Protein AF-A0A3C0T122-F1 (afdb_monomer_lite)

Sequence (376 aa):
MTSGESAPPMMHDFFLASLLPAVFHSQNPEIIGRIFSKIDEYDLPHDSIRFSLSESHDGKSVRGSLDLLTFEERMVLTEAVTANRGWVKYKSIPVRECPKAEFIRFCVENGIDTETAAGLLFKPAENERLVLLDEIKTIDDILSTSADNNLITGEVAEFFFRRIIEGRDPYELCISTRDSLPSLSDDDLELERFLAFETLAFAIMGRNVKTIYFNDLLALPNDHRRVAATGELRNIKRTKVNLDELQPKLEYKNSFESRVVKGINNLIALVDSDPALHFRGEEAKLLSMEKPKPAALIYNSCNDEKSLCAVNLSGETITLAVNAVDAGFAGASSLVDNFSGRTLSIIDGKIDLMLEAYGRIWLSLKAVDIPQELLV

Foldseek 3Di:
DDDDDDQAAEAEAQLLLLQLQLCLLVLFQCLLVLSVVVVVVDPDPLRHFYDYDNDDLFFRQPPHSVVSDALVSNLSLQVLLVVLVADFDKDFAAAQKDAQVNQVSNQVVVVADSVVLLVQFFDDDPPRMTGGDPQPQAPVSSCVSCVVVVRADDDSSNSVVVCRNVRIDGRGIQWAPLSSHDDDPDLVLSLLLLLLSLLVQLLQSQLHNRDDDPLSLQSDGFDVVQCVVPVDSSCRHVDDDDCVVCVVQLVPCPHSRVSSNQSVLLSVLQSVQQPLSHNSWDRKDWQDDPDDDSKTWIWGGDDLWIKIKIWHSFQAKDKDKDQCVSRVNPPQQWWAFQVVRDIFGQDPRITIDIAHNRRMTMITSDHRDGDPVSHD

Secondary structure (DSSP, 8-state):
--TTPPPPPEEEE-THHHHHHHHHHHT-THHHHHHHHHHHTS---TT-EEEE-S--SS-BTGGGGGGGS-HHHHHHHHHHHHHTT-EEEEEE--TTEEEHHHHHHHHHHTT--HHHHHHHHEEEETTTEEEE-TT--SHHHHHHHHGGGT-S-SHHHHHHHHHHHHTEEEEEEE--HHHHSPP-S-HHHHHHHHHHHHHHHHHHHTTSB----TTGGGT----HHHHHHH--GGGGG-PPPPHHHHHHHHHSTTSHHHHHHHHHHHHHHHHHH-GGG-TTSPPPEEPP-SS--SEEEEEEEETTEEEEEEEE-SSS-EEEEEETTTTT-TT-SEEEETTT-PEEEEETTEEEEEE-TT-EEEEESS-----GGG--

Structure (mmCIF, N/CA/C/O backbone):
data_AF-A0A3C0T122-F1
#
_entry.id   AF-A0A3C0T122-F1
#
loop_
_atom_site.group_PDB
_atom_site.id
_atom_site.type_symbol
_atom_site.label_atom_id
_atom_site.label_alt_id
_atom_site.label_comp_id
_atom_site.label_asym_id
_atom_site.label_entity_id
_atom_site.label_seq_id
_atom_site.pdbx_PDB_ins_code
_atom_site.Cartn_x
_atom_site.Cartn_y
_atom_site.Cartn_z
_atom_site.occupancy
_atom_site.B_iso_or_equiv
_atom_site.auth_seq_id
_atom_site.auth_comp_id
_atom_site.auth_asym_id
_atom_site.auth_atom_id
_atom_site.pdbx_PDB_model_num
ATOM 1 N N . MET A 1 1 ? -29.879 13.718 9.486 1.00 43.03 1 MET A N 1
ATOM 2 C CA . MET A 1 1 ? -30.143 14.127 8.089 1.00 43.03 1 MET A CA 1
ATOM 3 C C . MET A 1 1 ? -31.102 15.308 8.088 1.00 43.03 1 MET A C 1
ATOM 5 O O . MET A 1 1 ? -32.252 15.142 8.472 1.00 43.03 1 MET A O 1
ATOM 9 N N . THR A 1 2 ? -30.630 16.491 7.705 1.00 35.44 2 THR A N 1
ATOM 10 C CA . THR A 1 2 ? -31.477 17.626 7.310 1.00 35.44 2 THR A CA 1
ATOM 11 C C . THR A 1 2 ? -31.514 17.684 5.787 1.00 35.44 2 THR A C 1
ATOM 13 O O . THR A 1 2 ? -30.498 17.521 5.120 1.00 35.44 2 THR A O 1
ATOM 16 N N . SER A 1 3 ? -32.719 17.843 5.258 1.00 44.16 3 SER A N 1
ATOM 17 C CA . SER A 1 3 ? -33.088 17.837 3.846 1.00 44.16 3 SER A CA 1
ATOM 18 C C . SER A 1 3 ? -32.430 18.964 3.040 1.00 44.16 3 SER A C 1
ATOM 20 O O . SER A 1 3 ? -32.638 20.128 3.378 1.00 44.16 3 SER A O 1
ATOM 22 N N . GLY A 1 4 ? -31.752 18.636 1.933 1.00 42.19 4 GLY A N 1
ATOM 23 C CA . GLY A 1 4 ? -31.571 19.577 0.817 1.00 42.19 4 GLY A CA 1
ATOM 24 C C . GLY A 1 4 ? -30.197 19.645 0.147 1.00 42.19 4 GLY A C 1
ATOM 25 O O . GLY A 1 4 ? -30.116 20.206 -0.939 1.00 42.19 4 GLY A O 1
ATOM 26 N N . GLU A 1 5 ? -29.134 19.086 0.726 1.00 52.72 5 GLU A N 1
ATOM 27 C CA . GLU A 1 5 ? -27.805 19.131 0.095 1.00 52.72 5 GLU A CA 1
ATOM 28 C C . GLU A 1 5 ? -27.623 17.947 -0.865 1.00 52.72 5 GLU A C 1
ATOM 30 O O . GLU A 1 5 ? -27.764 16.785 -0.477 1.00 52.72 5 GLU A O 1
ATOM 35 N N . SER A 1 6 ? -27.352 18.241 -2.140 1.00 53.12 6 SER A N 1
ATOM 36 C CA . SER A 1 6 ? -26.937 17.240 -3.124 1.00 53.12 6 SER A CA 1
ATOM 37 C C . SER A 1 6 ? -25.633 16.580 -2.684 1.00 53.12 6 SER A C 1
ATOM 39 O O . SER A 1 6 ? -24.773 17.243 -2.106 1.00 53.12 6 SER A O 1
ATOM 41 N N . ALA A 1 7 ? -25.474 15.287 -2.977 1.00 52.38 7 ALA A N 1
ATOM 42 C CA . ALA A 1 7 ? -24.228 14.588 -2.693 1.00 52.38 7 ALA A CA 1
ATOM 43 C C . ALA A 1 7 ? -23.037 15.291 -3.382 1.00 52.38 7 ALA A C 1
ATOM 45 O O . ALA A 1 7 ? -23.193 15.775 -4.509 1.00 52.38 7 ALA A O 1
ATOM 46 N N . PRO A 1 8 ? -21.871 15.339 -2.719 1.00 61.34 8 PRO A N 1
ATOM 47 C CA . PRO A 1 8 ? -20.676 15.978 -3.253 1.00 61.34 8 PRO A CA 1
ATOM 48 C C . PRO A 1 8 ? -20.238 15.374 -4.609 1.00 61.34 8 PRO A C 1
ATOM 50 O O . PRO A 1 8 ? -20.324 14.149 -4.761 1.00 61.34 8 PRO A O 1
ATOM 53 N N . PRO A 1 9 ? -19.751 16.152 -5.606 1.00 70.75 9 PRO A N 1
ATOM 54 C CA . PRO A 1 9 ? -19.050 15.620 -6.778 1.00 70.75 9 PRO A CA 1
ATOM 55 C C . PRO A 1 9 ? -17.956 14.607 -6.413 1.00 70.75 9 PRO A C 1
ATOM 57 O O . PRO A 1 9 ? -17.201 14.796 -5.459 1.00 70.75 9 PRO A O 1
ATOM 60 N N . MET A 1 10 ? -17.871 13.532 -7.205 1.00 76.44 10 MET A N 1
ATOM 61 C CA . MET A 1 10 ? -17.023 12.370 -6.929 1.00 76.44 10 MET A CA 1
ATOM 62 C C . MET A 1 10 ? -15.792 12.315 -7.843 1.00 76.44 10 MET A C 1
ATOM 64 O O . MET A 1 10 ? -15.921 12.402 -9.065 1.00 76.44 10 MET A O 1
ATOM 68 N N . MET A 1 11 ? -14.607 12.101 -7.263 1.00 76.19 11 MET A N 1
ATOM 69 C CA . MET A 1 11 ? -13.343 11.923 -7.995 1.00 76.19 11 MET A CA 1
ATOM 70 C C . MET A 1 11 ? -12.719 10.558 -7.694 1.00 76.19 11 MET A C 1
ATOM 72 O O . MET A 1 11 ? -12.576 10.192 -6.535 1.00 76.19 11 MET A O 1
ATOM 76 N N . HIS A 1 12 ? -12.313 9.804 -8.717 1.00 74.81 12 HIS A N 1
ATOM 77 C CA . HIS A 1 12 ? -11.657 8.511 -8.505 1.00 74.81 12 HIS A CA 1
ATOM 78 C C . HIS A 1 12 ? -10.177 8.652 -8.123 1.00 74.81 12 HIS A C 1
ATOM 80 O O . HIS A 1 12 ? -9.418 9.282 -8.863 1.00 74.81 12 HIS A O 1
ATOM 86 N N . ASP A 1 13 ? -9.774 7.968 -7.053 1.00 79.31 13 ASP A N 1
ATOM 87 C CA . ASP A 1 13 ? -8.392 7.806 -6.596 1.00 79.31 13 ASP A CA 1
ATOM 88 C C . ASP A 1 13 ? -7.971 6.326 -6.714 1.00 79.31 13 ASP A C 1
ATOM 90 O O . ASP A 1 13 ? -8.568 5.437 -6.104 1.00 79.31 13 ASP A O 1
ATOM 94 N N . PHE A 1 14 ? -6.941 6.069 -7.526 1.00 80.88 14 PHE A N 1
ATOM 95 C CA . PHE A 1 14 ? -6.407 4.730 -7.811 1.00 80.88 14 PHE A CA 1
ATOM 96 C C . PHE A 1 14 ? -4.994 4.507 -7.248 1.00 80.88 14 PHE A C 1
ATOM 98 O O . PHE A 1 14 ? -4.341 3.518 -7.597 1.00 80.88 14 PHE A O 1
ATOM 105 N N . PHE A 1 15 ? -4.478 5.421 -6.420 1.00 85.00 15 PHE A N 1
ATOM 106 C CA . PHE A 1 15 ? -3.084 5.375 -5.978 1.00 85.00 15 PHE A CA 1
ATOM 107 C C . PHE A 1 15 ? -2.796 4.155 -5.091 1.00 85.00 15 PHE A C 1
A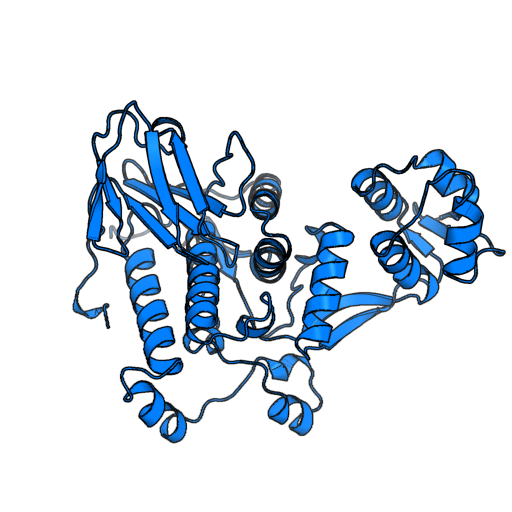TOM 109 O O . PHE A 1 15 ? -1.756 3.509 -5.245 1.00 85.00 15 PHE A O 1
ATOM 116 N N . LEU A 1 16 ? -3.752 3.768 -4.239 1.00 90.31 16 LEU A N 1
ATOM 117 C CA . LEU A 1 16 ? -3.589 2.676 -3.272 1.00 90.31 16 LEU A CA 1
ATOM 118 C C . LEU A 1 16 ? -3.273 1.323 -3.924 1.00 90.31 16 LEU A C 1
ATOM 120 O O . LEU A 1 16 ? -2.503 0.551 -3.358 1.00 90.31 16 LEU A O 1
ATOM 124 N N . ALA A 1 17 ? -3.795 1.053 -5.125 1.00 90.12 17 ALA A N 1
ATOM 125 C CA . ALA A 1 17 ? -3.669 -0.254 -5.774 1.00 90.12 17 ALA A CA 1
ATOM 126 C C . ALA A 1 17 ? -2.224 -0.690 -6.066 1.00 90.12 17 ALA A C 1
ATOM 128 O O . ALA A 1 17 ? -1.946 -1.889 -6.102 1.00 90.12 17 ALA A O 1
ATOM 129 N N . SER A 1 18 ? -1.312 0.267 -6.266 1.00 90.75 18 SER A N 1
ATOM 130 C CA . SER A 1 18 ? 0.123 -0.015 -6.427 1.00 90.75 18 SER A CA 1
ATOM 131 C C . SER A 1 18 ? 0.922 0.348 -5.177 1.00 90.75 18 SER A C 1
ATOM 133 O O . SER A 1 18 ? 1.884 -0.342 -4.850 1.00 90.75 18 SER A O 1
ATOM 135 N N . LEU A 1 19 ? 0.525 1.402 -4.456 1.00 93.88 19 LEU A N 1
ATOM 136 C CA . LEU A 1 19 ? 1.302 1.894 -3.319 1.00 93.88 19 LEU A CA 1
ATOM 137 C C . LEU A 1 19 ? 1.192 0.986 -2.102 1.00 93.88 19 LEU A C 1
ATOM 139 O O . LEU A 1 19 ? 2.203 0.749 -1.454 1.00 93.88 19 LEU A O 1
ATOM 143 N N . LEU A 1 20 ? 0.015 0.430 -1.810 1.00 95.38 20 LEU A N 1
ATOM 144 C CA . LEU A 1 20 ? -0.125 -0.458 -0.659 1.00 95.38 20 LEU A CA 1
ATOM 145 C C . LEU A 1 20 ? 0.728 -1.725 -0.807 1.00 95.38 20 LEU A C 1
ATOM 147 O O . LEU A 1 20 ? 1.501 -1.996 0.107 1.00 95.38 20 LEU A O 1
ATOM 151 N N . PRO A 1 21 ? 0.715 -2.465 -1.935 1.00 96.56 21 PRO A N 1
ATOM 152 C CA . PRO A 1 21 ? 1.664 -3.561 -2.108 1.00 96.56 21 PRO A CA 1
ATOM 153 C C . PRO A 1 21 ? 3.125 -3.117 -1.939 1.00 96.56 21 PRO A C 1
ATOM 155 O O . PRO A 1 21 ? 3.889 -3.814 -1.274 1.00 96.56 21 PRO A O 1
ATOM 158 N N . ALA A 1 22 ? 3.510 -1.943 -2.462 1.00 96.25 22 ALA A N 1
ATOM 159 C CA . ALA A 1 22 ? 4.873 -1.425 -2.304 1.00 96.25 22 ALA A CA 1
ATOM 160 C C . ALA A 1 22 ? 5.230 -1.171 -0.831 1.00 96.25 22 ALA A C 1
ATOM 162 O O . ALA A 1 22 ? 6.329 -1.522 -0.404 1.00 96.25 22 ALA A O 1
ATOM 163 N N . VAL A 1 23 ? 4.300 -0.620 -0.044 1.00 97.31 23 VAL A N 1
ATOM 164 C CA . VAL A 1 23 ? 4.455 -0.403 1.405 1.00 97.31 23 VAL A CA 1
ATOM 165 C C . VAL A 1 23 ? 4.730 -1.721 2.126 1.00 97.31 23 VAL A C 1
ATOM 167 O O . VAL A 1 23 ? 5.619 -1.769 2.967 1.00 97.31 23 VAL A O 1
ATOM 170 N N . PHE A 1 24 ? 4.025 -2.804 1.785 1.00 98.06 24 PHE A N 1
ATOM 171 C CA . PHE A 1 24 ? 4.244 -4.111 2.418 1.00 98.06 24 PHE A CA 1
ATOM 172 C C . PHE A 1 24 ? 5.553 -4.781 1.980 1.00 98.06 24 PHE A C 1
ATOM 174 O O . PHE A 1 24 ? 6.221 -5.392 2.808 1.00 98.06 24 PHE A O 1
ATOM 181 N N . HIS A 1 25 ? 5.948 -4.667 0.707 1.00 97.38 25 HIS A N 1
ATOM 182 C CA . HIS A 1 25 ? 7.220 -5.237 0.228 1.00 97.38 25 HIS A CA 1
ATOM 183 C C . HIS A 1 25 ? 8.442 -4.504 0.776 1.00 97.38 25 HIS A C 1
ATOM 185 O O . HIS A 1 25 ? 9.394 -5.142 1.212 1.00 97.38 25 HIS A O 1
ATOM 191 N N . SER A 1 26 ? 8.403 -3.173 0.795 1.00 95.62 26 SER A N 1
ATOM 192 C CA . SER A 1 26 ? 9.487 -2.342 1.340 1.00 95.62 26 SER A CA 1
ATOM 193 C C . SER A 1 26 ? 9.452 -2.221 2.865 1.00 95.62 26 SER A C 1
ATOM 195 O O . SER A 1 26 ? 10.424 -1.775 3.470 1.00 95.62 26 SER A O 1
ATOM 197 N N . GLN A 1 27 ? 8.315 -2.564 3.480 1.00 97.12 27 GLN A N 1
ATOM 198 C CA . GLN A 1 27 ? 7.994 -2.284 4.880 1.00 97.12 27 GLN A CA 1
ATOM 199 C C . GLN A 1 27 ? 8.176 -0.796 5.245 1.00 97.12 27 GLN A C 1
ATOM 201 O O . GLN A 1 27 ? 8.484 -0.457 6.388 1.00 97.12 27 GLN A O 1
ATOM 206 N N . ASN A 1 28 ? 7.996 0.099 4.266 1.00 96.12 28 ASN A N 1
ATOM 207 C CA . ASN A 1 28 ? 8.220 1.532 4.407 1.00 96.12 28 ASN A CA 1
ATOM 208 C C . ASN A 1 28 ? 6.887 2.306 4.366 1.00 96.12 28 ASN A C 1
ATOM 210 O O . ASN A 1 28 ? 6.300 2.463 3.289 1.00 96.12 28 ASN A O 1
ATOM 214 N N . PRO A 1 29 ? 6.406 2.838 5.506 1.00 95.50 29 PRO A N 1
ATOM 215 C CA . PRO A 1 29 ? 5.152 3.586 5.547 1.00 95.50 29 PRO A CA 1
ATOM 216 C C . PRO A 1 29 ? 5.230 4.941 4.826 1.00 95.50 29 PRO A C 1
ATOM 218 O O . PRO A 1 29 ? 4.197 5.454 4.402 1.00 95.50 29 PRO A O 1
ATOM 221 N N . GLU A 1 30 ? 6.423 5.511 4.618 1.00 94.31 30 GLU A N 1
ATOM 222 C CA . GLU A 1 30 ? 6.594 6.839 4.002 1.00 94.31 30 GLU A CA 1
ATOM 223 C C . GLU A 1 30 ? 6.115 6.891 2.542 1.00 94.31 30 GLU A C 1
ATOM 225 O O . GLU A 1 30 ? 5.774 7.957 2.028 1.00 94.31 30 GLU A O 1
ATOM 230 N N . ILE A 1 31 ? 6.004 5.737 1.871 1.00 94.31 31 ILE A N 1
ATOM 231 C CA . ILE A 1 31 ? 5.404 5.636 0.530 1.00 94.31 31 ILE A CA 1
ATOM 232 C C . ILE A 1 31 ? 3.958 6.162 0.540 1.00 94.31 31 ILE A C 1
ATOM 234 O O . ILE A 1 31 ? 3.528 6.795 -0.425 1.00 94.31 31 ILE A O 1
ATOM 238 N N . ILE A 1 32 ? 3.222 5.970 1.642 1.00 93.06 32 ILE A N 1
ATOM 239 C CA . ILE A 1 32 ? 1.844 6.458 1.810 1.00 93.06 32 ILE A CA 1
ATOM 240 C C . ILE A 1 32 ? 1.805 7.988 1.756 1.00 93.06 32 ILE A C 1
ATOM 242 O O . ILE A 1 32 ? 0.886 8.555 1.167 1.00 93.06 32 ILE A O 1
ATOM 246 N N . GLY A 1 33 ? 2.822 8.662 2.307 1.00 91.38 33 GLY A N 1
ATOM 247 C CA . GLY A 1 33 ? 2.919 10.124 2.324 1.00 91.38 33 GLY A CA 1
ATOM 248 C C . GLY A 1 33 ? 2.812 10.748 0.932 1.00 91.38 33 GLY A C 1
ATOM 249 O O . GLY A 1 33 ? 2.224 11.815 0.776 1.00 91.38 33 GLY A O 1
ATOM 250 N N . ARG A 1 34 ? 3.270 10.036 -0.106 1.00 90.38 34 ARG A N 1
ATOM 251 C CA . ARG A 1 34 ? 3.200 10.488 -1.504 1.00 90.38 34 ARG A CA 1
ATO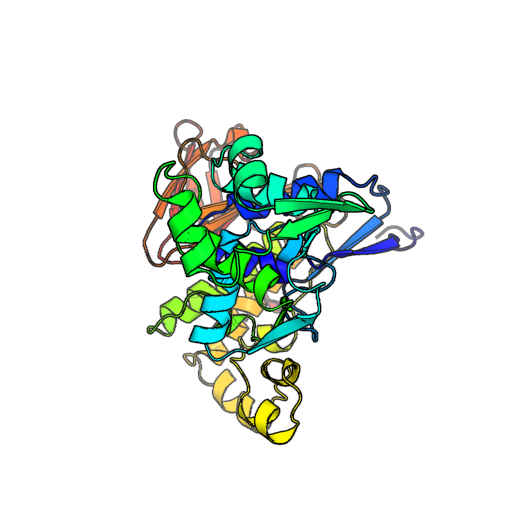M 252 C C . ARG A 1 34 ? 1.772 10.598 -2.027 1.00 90.38 34 ARG A C 1
ATOM 254 O O . ARG A 1 34 ? 1.525 11.414 -2.907 1.00 90.38 34 ARG A O 1
ATOM 261 N N . ILE A 1 35 ? 0.834 9.814 -1.489 1.00 86.56 35 ILE A N 1
ATOM 262 C CA . ILE A 1 35 ? -0.597 9.935 -1.809 1.00 86.56 35 ILE A CA 1
ATOM 263 C C . ILE A 1 35 ? -1.101 11.286 -1.319 1.00 86.56 35 ILE A C 1
ATOM 265 O O . ILE A 1 35 ? -1.685 12.035 -2.095 1.00 86.56 35 ILE A O 1
ATOM 269 N N . PHE A 1 36 ? -0.823 11.616 -0.057 1.00 86.56 36 PHE A N 1
ATOM 270 C CA . PHE A 1 36 ? -1.250 12.872 0.555 1.00 86.56 36 PHE A CA 1
ATOM 271 C C . PHE A 1 36 ? -0.597 14.077 -0.122 1.00 86.56 36 PHE A C 1
ATOM 273 O O . PHE A 1 36 ? -1.309 14.975 -0.554 1.00 86.56 36 PHE A O 1
ATOM 280 N N . SER A 1 37 ? 0.716 14.035 -0.372 1.00 87.19 37 SER A N 1
ATOM 281 C CA . SER A 1 37 ? 1.390 15.090 -1.138 1.00 87.19 37 SER A CA 1
ATOM 282 C C . SER A 1 37 ? 0.802 15.260 -2.538 1.00 87.19 37 SER A C 1
ATOM 284 O O . SER A 1 37 ? 0.666 16.384 -3.007 1.00 87.19 37 SER A O 1
ATOM 286 N N . LYS A 1 38 ? 0.421 14.159 -3.205 1.00 84.00 38 LYS A N 1
ATOM 287 C CA . LYS A 1 38 ? -0.206 14.233 -4.526 1.00 84.00 38 LYS A CA 1
ATOM 288 C C . LYS A 1 38 ? -1.600 14.848 -4.466 1.00 84.00 38 LYS A C 1
ATOM 290 O O . LYS A 1 38 ? -1.977 15.569 -5.381 1.00 84.00 38 LYS A O 1
ATOM 295 N N . ILE A 1 39 ? -2.366 14.550 -3.421 1.00 81.00 39 ILE A N 1
ATOM 296 C CA . ILE A 1 39 ? -3.688 15.136 -3.191 1.00 81.00 39 ILE A CA 1
ATOM 297 C C . ILE A 1 39 ? -3.572 16.643 -2.948 1.00 81.00 39 ILE A C 1
ATOM 299 O O . ILE A 1 39 ? -4.341 17.395 -3.541 1.00 81.00 39 ILE A O 1
ATOM 303 N N . ASP A 1 40 ? -2.579 17.074 -2.168 1.00 83.06 40 ASP A N 1
ATOM 304 C CA . ASP A 1 40 ? -2.331 18.485 -1.842 1.00 83.06 40 ASP A CA 1
ATOM 305 C C . ASP A 1 40 ? -1.971 19.344 -3.073 1.00 83.06 40 ASP A C 1
ATOM 307 O O . ASP A 1 40 ? -2.074 20.570 -3.030 1.00 83.06 40 ASP A O 1
ATOM 311 N N . GLU A 1 41 ? -1.577 18.729 -4.197 1.00 83.88 41 GLU A N 1
ATOM 312 C CA . GLU A 1 41 ? -1.377 19.433 -5.474 1.00 83.88 41 GLU A CA 1
ATOM 313 C C . GLU A 1 41 ? -2.696 19.903 -6.120 1.00 83.88 41 GLU A C 1
ATOM 315 O O . GLU A 1 41 ? -2.669 20.728 -7.038 1.00 83.88 41 GLU A O 1
ATOM 320 N N . TYR A 1 42 ? -3.846 19.378 -5.683 1.00 79.62 42 TYR A N 1
ATOM 321 C CA . TYR A 1 42 ? -5.159 19.696 -6.240 1.00 79.62 42 TYR A CA 1
ATOM 322 C C . TYR A 1 42 ? -5.962 20.605 -5.304 1.00 79.62 42 TYR A C 1
ATOM 324 O O . TYR A 1 42 ? -6.085 20.346 -4.110 1.00 79.62 42 TYR A O 1
ATOM 332 N N . ASP A 1 43 ? -6.604 21.628 -5.872 1.00 77.88 43 ASP A N 1
ATOM 333 C CA . ASP A 1 43 ? -7.623 22.413 -5.169 1.00 77.88 43 ASP A CA 1
ATOM 334 C C . ASP A 1 43 ? -8.937 21.616 -5.138 1.00 77.88 43 ASP A C 1
ATOM 336 O O . ASP A 1 43 ? -9.736 21.651 -6.080 1.00 77.88 43 ASP A O 1
ATOM 340 N N . LEU A 1 44 ? -9.105 20.793 -4.101 1.00 77.25 44 LEU A N 1
ATOM 341 C CA . LEU A 1 44 ? -10.291 19.961 -3.925 1.00 77.25 44 LEU A CA 1
ATOM 342 C C . LEU A 1 44 ? -11.454 20.804 -3.384 1.00 77.25 44 LEU A C 1
ATOM 344 O O . LEU A 1 44 ? -11.350 21.345 -2.280 1.00 77.25 44 LEU A O 1
ATOM 348 N N . PRO A 1 45 ? -12.599 20.871 -4.091 1.00 79.56 45 PRO A N 1
ATOM 349 C CA . PRO A 1 45 ? -13.774 21.549 -3.568 1.00 79.56 45 PRO A CA 1
ATOM 350 C C . PRO A 1 45 ? -14.191 20.955 -2.220 1.00 79.56 45 PRO A C 1
ATOM 352 O O . PRO A 1 45 ? -14.242 19.733 -2.055 1.00 79.56 45 PRO A O 1
ATOM 355 N N . HIS A 1 46 ? -14.534 21.815 -1.261 1.00 73.81 46 HIS A N 1
ATOM 356 C CA . HIS A 1 46 ? -14.982 21.393 0.072 1.00 73.81 46 HIS A CA 1
ATOM 357 C C . HIS A 1 46 ? -16.268 20.544 0.010 1.00 73.81 46 HIS A C 1
ATOM 359 O O . HIS A 1 46 ? -16.550 19.734 0.893 1.00 73.81 46 HIS A O 1
ATOM 365 N N . ASP A 1 47 ? -17.065 20.718 -1.040 1.00 78.75 47 ASP A N 1
ATOM 366 C CA . ASP A 1 47 ? -18.242 19.920 -1.342 1.00 78.75 47 ASP A CA 1
ATOM 367 C C . ASP A 1 47 ? -17.922 18.739 -2.264 1.00 78.75 47 ASP A C 1
ATOM 369 O O . ASP A 1 47 ? -18.819 18.269 -2.936 1.00 78.75 47 ASP A O 1
ATOM 373 N N . SER A 1 48 ? -16.685 18.240 -2.327 1.00 84.56 48 SER A N 1
ATOM 374 C CA . SER A 1 48 ? -16.332 17.030 -3.082 1.00 84.56 48 SER A CA 1
ATOM 375 C C . SER A 1 48 ? -15.963 15.860 -2.164 1.00 84.56 48 SER A C 1
ATOM 377 O O . SER A 1 48 ? -15.604 16.038 -0.995 1.00 84.56 48 SER A O 1
ATOM 379 N N . ILE A 1 49 ? -16.074 14.641 -2.694 1.00 87.81 49 ILE A N 1
ATOM 380 C CA . ILE A 1 49 ? -15.628 13.416 -2.027 1.00 87.81 49 ILE A CA 1
ATOM 381 C C . ILE A 1 49 ? -14.847 12.552 -3.008 1.00 87.81 49 ILE A C 1
ATOM 383 O O . ILE A 1 49 ? -15.181 12.464 -4.193 1.00 87.81 49 ILE A O 1
ATOM 387 N N . ARG A 1 50 ? -13.802 11.880 -2.531 1.00 89.50 50 ARG A N 1
ATOM 388 C CA . ARG A 1 50 ? -13.045 10.956 -3.375 1.00 89.50 50 ARG A CA 1
ATOM 389 C C . ARG A 1 50 ? -13.616 9.550 -3.258 1.00 89.50 50 ARG A C 1
ATOM 391 O O . ARG A 1 50 ? -14.200 9.168 -2.246 1.00 89.50 50 ARG A O 1
ATOM 398 N N . PHE A 1 51 ? -13.477 8.798 -4.334 1.00 89.25 51 PHE A N 1
ATOM 399 C CA . PHE A 1 51 ? -13.801 7.387 -4.429 1.00 89.25 51 PHE A CA 1
ATOM 400 C C . PHE A 1 51 ? -12.486 6.637 -4.566 1.00 89.25 51 PHE A C 1
ATOM 402 O O . PHE A 1 51 ? -11.899 6.593 -5.651 1.00 89.25 51 PHE A O 1
ATOM 409 N N . SER A 1 52 ? -12.009 6.117 -3.442 1.00 88.94 52 SER A N 1
ATOM 410 C CA . SER A 1 52 ? -10.653 5.594 -3.304 1.00 88.94 52 SER A CA 1
ATOM 411 C C . SER A 1 52 ? -10.676 4.077 -3.370 1.00 88.94 52 SER A C 1
ATOM 413 O O . SER A 1 52 ? -11.479 3.448 -2.680 1.00 88.94 52 SER A O 1
ATOM 415 N N . LEU A 1 53 ? -9.812 3.483 -4.197 1.00 89.50 53 LEU A N 1
ATOM 416 C CA . LEU A 1 53 ? -9.767 2.035 -4.406 1.00 89.50 53 LEU A CA 1
ATOM 417 C C . LEU A 1 53 ? -8.397 1.433 -4.100 1.00 89.50 53 LEU A C 1
ATOM 419 O O . LEU A 1 53 ? -7.393 1.856 -4.672 1.00 89.50 53 LEU A O 1
ATOM 423 N N . SER A 1 54 ? -8.381 0.377 -3.285 1.00 90.50 54 SER A N 1
ATOM 424 C CA . SER A 1 54 ? -7.233 -0.526 -3.114 1.00 90.50 54 SER A CA 1
ATOM 425 C C . SER A 1 54 ? -7.110 -1.548 -4.251 1.00 90.50 54 SER A C 1
ATOM 427 O O . SER A 1 54 ? -6.021 -2.057 -4.499 1.00 90.50 54 SER A O 1
ATOM 429 N N . GLU A 1 55 ? -8.194 -1.821 -4.985 1.00 91.94 55 GLU A N 1
ATOM 430 C CA . GLU A 1 55 ? -8.196 -2.730 -6.133 1.00 91.94 55 GLU A CA 1
ATOM 431 C C . GLU A 1 55 ? -9.360 -2.442 -7.101 1.00 91.94 55 GLU A C 1
ATOM 433 O O . GLU A 1 55 ? -10.385 -1.860 -6.745 1.00 91.94 55 GLU A O 1
ATOM 438 N N . SER A 1 56 ? -9.206 -2.851 -8.361 1.00 90.44 56 SER A N 1
ATOM 439 C CA . SER A 1 56 ? -10.227 -2.779 -9.397 1.00 90.44 56 SER A CA 1
ATOM 440 C C . SER A 1 56 ? -10.204 -3.997 -10.332 1.00 90.44 56 SER A C 1
ATOM 442 O O . SER A 1 56 ? -9.371 -4.900 -10.251 1.00 90.44 56 SER A O 1
ATOM 444 N N . HIS A 1 57 ? -11.122 -3.993 -11.298 1.00 89.19 57 HIS A N 1
ATOM 445 C CA . HIS A 1 57 ? -11.142 -4.978 -12.373 1.00 89.19 57 HIS A CA 1
ATOM 446 C C . HIS A 1 57 ? -9.957 -4.839 -13.353 1.00 89.19 57 HIS A C 1
ATOM 448 O O . HIS A 1 57 ? -9.665 -5.801 -14.068 1.00 89.19 57 HIS A O 1
ATOM 454 N N . ASP A 1 58 ? -9.289 -3.687 -13.430 1.00 86.81 58 ASP A N 1
ATOM 455 C CA . ASP A 1 58 ? -8.073 -3.473 -14.230 1.00 86.81 58 ASP A CA 1
ATOM 456 C C . ASP A 1 58 ? -6.814 -3.860 -13.455 1.00 86.81 58 ASP A C 1
ATOM 458 O O . ASP A 1 58 ? -6.845 -3.907 -12.231 1.00 86.81 58 ASP A O 1
ATOM 462 N N . GLY A 1 59 ? -5.701 -4.176 -14.131 1.00 80.44 59 GLY A N 1
ATOM 463 C CA . GLY A 1 59 ? -4.444 -4.488 -13.443 1.00 80.44 59 GLY A CA 1
ATOM 464 C C . GLY A 1 59 ? -3.926 -3.324 -12.586 1.00 80.44 59 GLY A C 1
ATOM 465 O O . GLY A 1 59 ? -4.288 -2.167 -12.793 1.00 80.44 59 GLY A O 1
ATOM 466 N N . LYS A 1 60 ? -3.096 -3.638 -11.585 1.00 83.31 60 LYS A N 1
ATOM 467 C CA . LYS A 1 60 ? -2.530 -2.640 -10.670 1.00 83.31 60 LYS A CA 1
ATOM 468 C C . LYS A 1 60 ? -1.565 -1.752 -11.458 1.00 83.31 60 LYS A C 1
ATOM 470 O O . LYS A 1 60 ? -0.570 -2.246 -11.983 1.00 83.31 60 LYS A O 1
ATOM 475 N N . SER A 1 61 ? -1.955 -0.489 -11.609 1.00 67.88 61 SER A N 1
ATOM 476 C CA . SER A 1 61 ? -1.262 0.638 -12.270 1.00 67.88 61 SER A CA 1
ATOM 477 C C . SER A 1 61 ? -2.250 1.702 -12.774 1.00 67.88 61 SER A C 1
ATOM 479 O O . SER A 1 61 ? -1.828 2.709 -13.353 1.00 67.88 61 SER A O 1
ATOM 481 N N . VAL A 1 62 ? -3.561 1.454 -12.621 1.00 56.84 62 VAL A N 1
ATOM 482 C CA . VAL A 1 62 ? -4.644 2.311 -13.116 1.00 56.84 62 VAL A CA 1
ATOM 483 C C . VAL A 1 62 ? -4.322 3.788 -12.872 1.00 56.84 62 VAL A C 1
ATOM 485 O O . VAL A 1 62 ? -4.071 4.203 -11.743 1.00 56.84 62 VAL A O 1
ATOM 488 N N . ARG A 1 63 ? -4.314 4.570 -13.961 1.00 56.28 63 ARG A N 1
ATOM 489 C CA . ARG A 1 63 ? -4.092 6.029 -13.972 1.00 56.28 63 ARG A CA 1
ATOM 490 C C . ARG A 1 63 ? -2.763 6.520 -13.367 1.00 56.28 63 ARG A C 1
ATOM 492 O O . ARG A 1 63 ? -2.716 7.631 -12.854 1.00 56.28 63 ARG A O 1
ATOM 499 N N . GLY A 1 64 ? -1.682 5.747 -13.474 1.00 67.12 64 GLY A N 1
ATOM 500 C CA . GLY A 1 64 ? -0.338 6.237 -13.133 1.00 67.12 64 GLY A CA 1
ATOM 501 C C . GLY A 1 64 ? 0.042 6.061 -11.664 1.00 67.12 64 GLY A C 1
ATOM 502 O O . GLY A 1 64 ? 0.957 6.717 -11.182 1.00 67.12 64 GLY A O 1
ATOM 503 N N . SER A 1 65 ? -0.607 5.147 -10.933 1.00 73.44 65 SER A N 1
ATOM 504 C CA . SER A 1 65 ? -0.204 4.842 -9.550 1.00 73.44 65 SER A CA 1
ATOM 505 C C . SER A 1 65 ? 1.218 4.275 -9.441 1.00 73.44 65 SER A C 1
ATOM 507 O O . SER A 1 65 ? 1.869 4.473 -8.423 1.00 73.44 65 SER A O 1
ATOM 509 N N . LEU A 1 66 ? 1.742 3.645 -10.499 1.00 81.50 66 LEU A N 1
ATOM 510 C CA . LEU A 1 66 ? 3.160 3.270 -10.575 1.00 81.50 66 LEU A CA 1
ATOM 511 C C . LEU A 1 66 ? 4.094 4.483 -10.670 1.00 81.50 66 LEU A C 1
ATOM 513 O O . LEU A 1 66 ? 5.248 4.374 -10.274 1.00 81.50 66 LEU A O 1
ATOM 517 N N . ASP A 1 67 ? 3.626 5.626 -11.170 1.00 81.94 67 ASP A N 1
ATOM 518 C CA . ASP A 1 67 ? 4.472 6.806 -11.370 1.00 81.94 67 ASP A CA 1
ATOM 519 C C . ASP A 1 67 ? 4.797 7.513 -10.041 1.00 81.94 67 ASP A C 1
ATOM 521 O O . ASP A 1 67 ? 5.777 8.255 -9.967 1.00 81.94 67 ASP A O 1
ATOM 525 N N . LEU A 1 68 ? 4.024 7.237 -8.982 1.00 87.69 68 LEU A N 1
ATOM 526 C CA . LEU A 1 68 ? 4.283 7.682 -7.605 1.00 87.69 68 LEU A CA 1
ATOM 527 C C . LEU A 1 68 ? 5.342 6.833 -6.877 1.00 87.69 68 LEU A C 1
ATOM 529 O O . LEU A 1 68 ? 5.792 7.200 -5.789 1.00 87.69 68 LEU A O 1
ATOM 533 N N . LEU A 1 69 ? 5.727 5.695 -7.454 1.00 91.44 69 LEU A N 1
ATOM 534 C CA . LEU A 1 69 ? 6.756 4.812 -6.915 1.00 91.44 69 LEU A CA 1
ATOM 535 C C . LEU A 1 69 ? 8.121 5.146 -7.517 1.00 91.44 69 LEU A C 1
ATOM 537 O O . LEU A 1 69 ? 8.200 5.547 -8.682 1.00 91.44 69 LEU A O 1
ATOM 541 N N . THR A 1 70 ? 9.185 4.968 -6.738 1.00 93.06 70 THR A N 1
ATOM 542 C CA . THR A 1 70 ? 10.572 5.059 -7.224 1.00 93.06 70 THR A CA 1
ATOM 543 C C . THR A 1 70 ? 10.877 3.924 -8.197 1.00 93.06 70 THR A C 1
ATOM 545 O O . THR A 1 70 ? 10.136 2.940 -8.288 1.00 93.06 70 THR A O 1
ATOM 548 N N . PHE A 1 71 ? 11.978 4.022 -8.943 1.00 92.88 71 PHE A N 1
ATOM 549 C CA . PHE A 1 71 ? 12.373 2.922 -9.831 1.00 92.88 71 PHE A CA 1
ATOM 550 C C . PHE A 1 71 ? 12.639 1.615 -9.082 1.00 92.88 71 PHE A C 1
ATOM 552 O O . PHE A 1 71 ? 12.249 0.557 -9.574 1.00 92.88 71 PHE A O 1
ATOM 559 N N . GLU A 1 72 ? 13.225 1.695 -7.890 1.00 93.00 72 GLU A N 1
ATOM 560 C CA . GLU A 1 72 ? 13.452 0.542 -7.018 1.00 93.00 72 GLU A CA 1
ATOM 561 C C . GLU A 1 72 ? 12.131 -0.106 -6.592 1.00 93.00 72 GLU A C 1
ATOM 563 O O . GLU A 1 72 ? 11.926 -1.299 -6.791 1.00 93.00 72 GLU A O 1
ATOM 568 N N . GLU A 1 73 ? 11.172 0.675 -6.098 1.00 94.38 73 GLU A N 1
ATOM 569 C CA . GLU A 1 73 ? 9.874 0.147 -5.665 1.00 94.38 73 GLU A CA 1
ATOM 570 C C . GLU A 1 73 ? 9.087 -0.474 -6.828 1.00 94.38 73 GLU A C 1
ATOM 572 O O . GLU A 1 73 ? 8.428 -1.504 -6.675 1.00 94.38 73 GLU A O 1
ATOM 577 N N . ARG A 1 74 ? 9.173 0.121 -8.024 1.00 94.12 74 ARG A N 1
ATOM 578 C CA . ARG A 1 74 ? 8.565 -0.441 -9.238 1.00 94.12 74 ARG A CA 1
ATOM 579 C C . ARG A 1 74 ? 9.220 -1.751 -9.661 1.00 94.12 74 ARG A C 1
ATOM 581 O O . ARG A 1 74 ? 8.510 -2.646 -10.132 1.00 94.12 74 ARG A O 1
ATOM 588 N N . MET A 1 75 ? 10.541 -1.849 -9.529 1.00 93.75 75 MET A N 1
ATOM 589 C CA . MET A 1 75 ? 11.300 -3.071 -9.786 1.00 93.75 75 MET A CA 1
ATOM 590 C C . MET A 1 75 ? 10.865 -4.168 -8.816 1.00 93.75 75 MET A C 1
ATOM 592 O O . MET A 1 75 ? 10.370 -5.199 -9.270 1.00 93.75 75 MET A O 1
ATOM 596 N N . VAL A 1 76 ? 10.906 -3.888 -7.509 1.00 94.25 76 VAL A N 1
ATOM 597 C CA . VAL A 1 76 ? 10.486 -4.812 -6.445 1.00 94.25 76 VAL A CA 1
ATOM 598 C C . VAL A 1 76 ? 9.067 -5.323 -6.687 1.00 94.25 76 VAL A C 1
ATOM 600 O O . VAL A 1 76 ? 8.825 -6.527 -6.638 1.00 94.25 76 VAL A O 1
ATOM 603 N N . LEU A 1 77 ? 8.117 -4.447 -7.032 1.00 94.12 77 LEU A N 1
ATOM 604 C CA . LEU A 1 77 ? 6.755 -4.880 -7.356 1.00 94.12 77 LEU A CA 1
ATOM 605 C C . LEU A 1 77 ? 6.671 -5.743 -8.618 1.00 94.12 77 LEU A C 1
ATOM 607 O O . LEU A 1 77 ? 5.909 -6.707 -8.655 1.00 94.12 77 LEU A O 1
ATOM 611 N N . THR A 1 78 ? 7.415 -5.397 -9.666 1.00 94.25 78 THR A N 1
ATOM 612 C CA . THR A 1 78 ? 7.435 -6.146 -10.934 1.00 94.25 78 THR A CA 1
ATOM 613 C C . THR A 1 78 ? 7.982 -7.560 -10.728 1.00 94.25 78 THR A C 1
ATOM 615 O O . THR A 1 78 ? 7.430 -8.538 -11.249 1.00 94.25 78 THR A O 1
ATOM 618 N N . GLU A 1 79 ? 9.038 -7.678 -9.930 1.00 94.94 79 GLU A N 1
ATOM 619 C CA . GLU A 1 79 ? 9.652 -8.946 -9.552 1.00 94.94 79 GLU A CA 1
ATOM 620 C C . GLU A 1 79 ? 8.738 -9.754 -8.640 1.00 94.94 79 GLU A C 1
ATOM 622 O O . GLU A 1 79 ? 8.477 -10.919 -8.935 1.00 94.94 79 GLU A O 1
ATOM 627 N N . ALA A 1 80 ? 8.160 -9.128 -7.611 1.00 95.62 80 ALA A N 1
ATOM 628 C CA . ALA A 1 80 ? 7.205 -9.769 -6.714 1.00 95.62 80 ALA A CA 1
ATOM 629 C C . ALA A 1 80 ? 5.991 -10.321 -7.470 1.00 95.62 80 ALA A C 1
ATOM 631 O O . ALA A 1 80 ? 5.588 -11.460 -7.248 1.00 95.62 80 ALA A O 1
ATOM 632 N N . VAL A 1 81 ? 5.436 -9.557 -8.417 1.00 95.69 81 VAL A N 1
ATOM 633 C CA . VAL A 1 81 ? 4.330 -10.018 -9.269 1.00 95.69 81 VAL A CA 1
ATOM 634 C C . VAL A 1 81 ? 4.733 -11.265 -10.046 1.00 95.69 81 VAL A C 1
ATOM 636 O O . VAL A 1 81 ? 3.967 -12.224 -10.097 1.00 95.69 81 VAL A O 1
ATOM 639 N N . THR A 1 82 ? 5.929 -11.272 -10.631 1.00 95.81 82 THR A N 1
ATOM 640 C CA . THR A 1 82 ? 6.428 -12.410 -11.413 1.00 95.81 82 THR A CA 1
ATOM 641 C C . THR A 1 82 ? 6.689 -13.629 -10.521 1.00 95.81 82 THR A C 1
ATOM 643 O O . THR A 1 82 ? 6.263 -14.737 -10.852 1.00 95.81 82 THR A O 1
ATOM 646 N N . ALA A 1 83 ? 7.322 -13.427 -9.363 1.00 97.00 83 ALA A N 1
ATOM 647 C CA . ALA A 1 83 ? 7.596 -14.465 -8.371 1.00 97.00 83 ALA A CA 1
ATOM 648 C C . ALA A 1 83 ? 6.302 -15.092 -7.828 1.00 97.00 83 ALA A C 1
ATOM 650 O O . ALA A 1 83 ? 6.193 -16.314 -7.720 1.00 97.00 83 ALA A O 1
ATOM 651 N N . ASN A 1 84 ? 5.274 -14.271 -7.607 1.00 97.06 84 ASN A N 1
ATOM 652 C CA . ASN A 1 84 ? 3.951 -14.692 -7.145 1.00 97.06 84 ASN A CA 1
ATOM 653 C C . ASN A 1 84 ? 3.030 -15.127 -8.298 1.00 97.06 84 ASN A C 1
ATOM 655 O O . ASN A 1 84 ? 1.806 -15.182 -8.164 1.00 97.06 84 ASN A O 1
ATOM 659 N N . ARG A 1 85 ? 3.627 -15.483 -9.445 1.00 97.31 85 ARG A N 1
ATOM 660 C CA . ARG A 1 85 ? 2.972 -16.074 -10.621 1.00 97.31 85 ARG A CA 1
ATOM 661 C C . ARG A 1 85 ? 1.943 -15.163 -11.301 1.00 97.31 85 ARG A C 1
ATOM 663 O O . ARG A 1 85 ? 1.169 -15.633 -12.130 1.00 97.31 85 ARG A O 1
ATOM 670 N N . GLY A 1 86 ? 1.935 -13.872 -10.998 1.00 97.06 86 GLY A N 1
ATOM 671 C CA . GLY A 1 86 ? 1.200 -12.874 -11.764 1.00 97.06 86 GLY A CA 1
ATOM 672 C C . GLY A 1 86 ? 1.843 -12.592 -13.125 1.00 97.06 86 GLY A C 1
ATOM 673 O O . GLY A 1 86 ? 2.837 -13.202 -13.521 1.00 97.06 86 GLY A O 1
ATOM 674 N N . TRP A 1 87 ? 1.273 -11.631 -13.850 1.00 96.25 87 TRP A N 1
ATOM 675 C CA . TRP A 1 87 ? 1.821 -11.167 -15.125 1.00 96.25 87 TRP A CA 1
ATOM 676 C C . TRP A 1 87 ? 2.026 -9.662 -15.135 1.00 96.25 87 TRP A C 1
ATOM 678 O O . TRP A 1 87 ? 1.159 -8.907 -14.703 1.00 96.25 87 TRP A O 1
ATOM 688 N N . VAL A 1 88 ? 3.126 -9.219 -15.733 1.00 94.25 88 VAL A N 1
ATOM 689 C CA . VAL A 1 88 ? 3.374 -7.803 -16.007 1.00 94.25 88 VAL A CA 1
ATOM 690 C C . VAL A 1 88 ? 3.132 -7.534 -17.481 1.00 94.25 88 VAL A C 1
ATOM 692 O O . VAL A 1 88 ? 3.703 -8.189 -18.356 1.00 94.25 88 VAL A O 1
ATOM 695 N N . LYS A 1 89 ? 2.267 -6.566 -17.771 1.00 92.88 89 LYS A N 1
ATOM 696 C CA . LYS A 1 89 ? 2.095 -6.044 -19.120 1.00 92.88 89 LYS A CA 1
ATOM 697 C C . LYS A 1 89 ? 2.986 -4.829 -19.321 1.00 92.88 89 LYS A C 1
ATOM 699 O O . LYS A 1 89 ? 3.190 -4.019 -18.415 1.00 92.88 89 LYS A O 1
ATOM 704 N N . TYR A 1 90 ? 3.472 -4.694 -20.550 1.00 92.00 90 TYR A N 1
ATOM 705 C CA . TYR A 1 90 ? 4.423 -3.662 -20.932 1.00 92.00 90 TYR A CA 1
ATOM 706 C C . TYR A 1 90 ? 3.863 -2.807 -22.064 1.00 92.00 90 TYR A C 1
ATOM 708 O O . TYR A 1 90 ? 3.215 -3.325 -22.974 1.00 92.00 90 TYR A O 1
ATOM 716 N N . LYS A 1 91 ? 4.090 -1.496 -21.971 1.00 91.25 91 LYS A N 1
ATOM 717 C CA . LYS A 1 91 ? 3.781 -0.537 -23.031 1.00 91.25 91 LYS A CA 1
ATOM 718 C C . LYS A 1 91 ? 5.052 -0.307 -23.831 1.00 91.25 91 LYS A C 1
ATOM 720 O O . LYS A 1 91 ? 6.140 -0.289 -23.256 1.00 91.25 91 LYS A O 1
ATOM 725 N N . SER A 1 92 ? 4.918 -0.127 -25.136 1.00 94.25 92 SER A N 1
ATOM 726 C CA . SER A 1 92 ? 6.051 0.266 -25.968 1.00 94.25 92 SER A CA 1
ATOM 727 C C . SER A 1 92 ? 6.463 1.698 -25.640 1.00 94.25 92 SER A C 1
ATOM 729 O O . SER A 1 92 ? 5.614 2.582 -25.523 1.00 94.25 92 SER A O 1
ATOM 731 N N . ILE A 1 93 ? 7.766 1.919 -25.514 1.00 92.25 93 ILE A N 1
ATOM 732 C CA . ILE A 1 93 ? 8.385 3.243 -25.428 1.00 92.25 93 ILE A CA 1
ATOM 733 C C . ILE A 1 93 ? 9.440 3.365 -26.538 1.00 92.25 93 ILE A C 1
ATOM 735 O O . ILE A 1 93 ? 9.887 2.336 -27.052 1.00 92.25 93 ILE A O 1
ATOM 739 N N . PRO A 1 94 ? 9.828 4.586 -26.953 1.00 94.12 94 PRO A N 1
ATOM 740 C CA . PRO A 1 94 ? 10.875 4.755 -27.954 1.00 94.12 94 PRO A CA 1
ATOM 741 C C . PRO A 1 94 ? 12.159 4.020 -27.548 1.00 94.12 94 PRO A C 1
ATOM 743 O O . PRO A 1 94 ? 12.689 4.211 -26.455 1.00 94.12 94 PRO A O 1
ATOM 746 N N . VAL A 1 95 ? 12.623 3.141 -28.433 1.00 95.06 95 VAL A N 1
ATOM 747 C CA . VAL A 1 95 ? 13.798 2.296 -28.207 1.00 95.06 95 VAL A CA 1
ATOM 748 C C . VAL A 1 95 ? 15.033 3.180 -28.110 1.00 95.06 95 VAL A C 1
ATOM 750 O O . VAL A 1 95 ? 15.249 4.029 -28.969 1.00 95.06 95 VAL A O 1
ATOM 753 N N . ARG A 1 96 ? 15.861 2.936 -27.092 1.00 95.50 96 ARG A N 1
ATOM 754 C CA . ARG A 1 96 ? 17.099 3.672 -26.793 1.00 95.50 96 ARG A CA 1
ATOM 755 C C . ARG A 1 96 ? 16.900 5.129 -26.394 1.00 95.50 96 ARG A C 1
ATOM 757 O O . ARG A 1 96 ? 17.880 5.870 -26.358 1.00 95.50 96 ARG A O 1
ATOM 764 N N . GLU A 1 97 ? 15.681 5.538 -26.058 1.00 94.94 97 GLU A N 1
ATOM 765 C CA . GLU A 1 97 ? 15.410 6.906 -25.634 1.00 94.94 97 GLU A CA 1
ATOM 766 C C . GLU A 1 97 ? 14.620 6.980 -24.330 1.00 94.94 97 GLU A C 1
ATOM 768 O O . GLU A 1 97 ? 13.685 6.212 -24.104 1.00 94.94 97 GLU A O 1
ATOM 773 N N . CYS A 1 98 ? 14.902 7.998 -23.521 1.00 95.06 98 CYS A N 1
ATOM 774 C CA . CYS A 1 98 ? 14.097 8.341 -22.353 1.00 95.06 98 CYS A CA 1
ATOM 775 C C . CYS A 1 98 ? 13.859 9.858 -22.255 1.00 95.06 98 CYS A C 1
ATOM 777 O O . CYS A 1 98 ? 14.633 10.653 -22.796 1.00 95.06 98 CYS A O 1
ATOM 779 N N . PRO A 1 99 ? 12.777 10.301 -21.590 1.00 95.81 99 PRO A N 1
ATOM 780 C CA . PRO A 1 99 ? 12.642 11.692 -21.174 1.00 95.81 99 PRO A CA 1
ATOM 781 C C . PRO A 1 99 ? 13.798 12.097 -20.250 1.00 95.81 99 PRO A C 1
ATOM 783 O O . PRO A 1 99 ? 14.116 11.392 -19.293 1.00 95.81 99 PRO A O 1
ATOM 786 N N . LYS A 1 100 ? 14.377 13.278 -20.471 1.00 96.12 100 LYS A N 1
ATOM 787 C CA . LYS A 1 100 ? 15.462 13.816 -19.640 1.00 96.12 100 LYS A CA 1
ATOM 788 C C . LYS A 1 100 ? 15.050 13.946 -18.173 1.00 96.12 100 LYS A C 1
ATOM 790 O O . LYS A 1 100 ? 15.823 13.594 -17.291 1.00 96.12 100 LYS A O 1
ATOM 795 N N . ALA A 1 101 ? 13.820 14.390 -17.910 1.00 95.00 101 ALA A N 1
ATOM 796 C CA . ALA A 1 101 ? 13.278 14.490 -16.554 1.00 95.00 101 ALA A CA 1
ATOM 797 C C . ALA A 1 101 ? 13.205 13.128 -15.840 1.00 95.00 101 ALA A C 1
ATOM 799 O O . ALA A 1 101 ? 13.445 13.046 -14.639 1.00 95.00 101 ALA A O 1
ATOM 800 N N . GLU A 1 102 ? 12.918 12.056 -16.581 1.00 94.31 102 GLU A N 1
ATOM 801 C CA . GLU A 1 102 ? 12.870 10.697 -16.041 1.00 94.31 102 GLU A CA 1
ATOM 802 C C . GLU A 1 102 ? 14.272 10.204 -15.654 1.00 94.31 102 GLU A C 1
ATOM 804 O O . GLU A 1 102 ? 14.448 9.644 -14.574 1.00 94.31 102 GLU A O 1
ATOM 809 N N . PHE A 1 103 ? 15.282 10.479 -16.487 1.00 95.12 103 PHE A N 1
ATOM 810 C CA . PHE A 1 103 ? 16.677 10.169 -16.166 1.00 95.12 103 PHE A CA 1
ATOM 811 C C . PHE A 1 103 ? 17.196 10.974 -14.969 1.00 95.12 103 PHE A C 1
ATOM 813 O O . PHE A 1 103 ? 17.813 10.407 -14.075 1.00 95.12 103 PHE A O 1
ATOM 820 N N . ILE A 1 104 ? 16.897 12.277 -14.908 1.00 95.25 104 ILE A N 1
ATOM 821 C CA . ILE A 1 104 ? 17.236 13.120 -13.749 1.00 95.25 104 ILE A CA 1
ATOM 822 C C . ILE A 1 104 ? 16.633 12.526 -12.476 1.00 95.25 104 ILE A C 1
ATOM 824 O O . ILE A 1 104 ? 17.325 12.384 -11.472 1.00 95.25 104 ILE A O 1
ATOM 828 N N . ARG A 1 105 ? 15.351 12.147 -12.524 1.00 94.06 105 ARG A N 1
ATOM 829 C CA . ARG A 1 105 ? 14.665 11.518 -11.397 1.00 94.06 105 ARG A CA 1
ATOM 830 C C . ARG A 1 105 ? 15.360 10.224 -10.969 1.00 94.06 105 ARG A C 1
ATOM 832 O O . ARG A 1 105 ? 15.633 10.069 -9.786 1.00 94.06 105 ARG A O 1
ATOM 839 N N . PHE A 1 106 ? 15.683 9.340 -11.915 1.00 93.50 106 PHE A N 1
ATOM 840 C CA . PHE A 1 106 ? 16.442 8.118 -11.636 1.00 93.50 106 PHE A CA 1
ATOM 841 C C . PHE A 1 106 ? 17.771 8.426 -10.935 1.00 93.50 106 PHE A C 1
ATOM 843 O O . PHE A 1 106 ? 18.077 7.819 -9.911 1.00 93.50 106 PHE A O 1
ATOM 850 N N . CYS A 1 107 ? 18.528 9.406 -11.432 1.00 92.75 107 CYS A N 1
ATOM 851 C CA . CYS A 1 107 ? 19.798 9.787 -10.830 1.00 92.75 107 CYS A CA 1
ATOM 852 C C . CYS A 1 107 ? 19.631 10.324 -9.402 1.00 92.75 107 CYS A C 1
ATOM 854 O O . CYS A 1 107 ? 20.351 9.896 -8.505 1.00 92.75 107 CYS A O 1
ATOM 856 N N . VAL A 1 108 ? 18.656 11.207 -9.167 1.00 92.38 108 VAL A N 1
ATOM 857 C CA . VAL A 1 108 ? 18.373 11.766 -7.834 1.00 92.38 108 VAL A CA 1
ATOM 858 C C . VAL A 1 108 ? 17.958 10.676 -6.846 1.00 92.38 108 VAL A C 1
ATOM 860 O O . VAL A 1 108 ? 18.472 10.651 -5.731 1.00 92.38 108 VAL A O 1
ATOM 863 N N . GLU A 1 109 ? 17.077 9.758 -7.254 1.00 90.81 109 GLU A N 1
ATOM 864 C CA . GLU A 1 109 ? 16.620 8.639 -6.415 1.00 90.81 109 GLU A CA 1
ATOM 865 C C . GLU A 1 109 ? 17.770 7.711 -5.990 1.00 90.81 109 GLU A C 1
ATOM 867 O O . GLU A 1 109 ? 17.704 7.116 -4.920 1.00 90.81 109 GLU A O 1
ATOM 872 N N . ASN A 1 110 ? 18.832 7.617 -6.796 1.00 88.94 110 ASN A N 1
ATOM 873 C CA . ASN A 1 110 ? 19.945 6.689 -6.583 1.00 88.94 110 ASN A CA 1
ATOM 874 C C . ASN A 1 110 ? 21.265 7.389 -6.198 1.00 88.94 110 ASN A C 1
ATOM 876 O O . ASN A 1 110 ? 22.313 6.749 -6.167 1.00 88.94 110 ASN A O 1
ATOM 880 N N . GLY A 1 111 ? 21.243 8.699 -5.914 1.00 88.88 111 GLY A N 1
ATOM 881 C CA . GLY A 1 111 ? 22.439 9.459 -5.522 1.00 88.88 111 GLY A CA 1
ATOM 882 C C . GLY A 1 111 ? 23.509 9.580 -6.618 1.00 88.88 111 GLY A C 1
ATOM 883 O O . GLY A 1 111 ? 24.697 9.668 -6.312 1.00 88.88 111 GLY A O 1
ATOM 884 N N . ILE A 1 112 ? 23.100 9.569 -7.886 1.00 88.88 112 ILE A N 1
ATOM 885 C CA . ILE A 1 112 ? 23.977 9.570 -9.063 1.00 88.88 112 ILE A CA 1
ATOM 886 C C . ILE A 1 112 ? 24.196 11.004 -9.552 1.00 88.88 112 ILE A C 1
ATOM 888 O O . ILE A 1 112 ? 23.242 11.776 -9.704 1.00 88.88 112 ILE A O 1
ATOM 892 N N . ASP A 1 113 ? 25.445 11.355 -9.876 1.00 90.12 113 ASP A N 1
ATOM 893 C CA . ASP A 1 113 ? 25.740 12.629 -10.531 1.00 90.12 113 ASP A CA 1
ATOM 894 C C . ASP A 1 113 ? 25.153 12.651 -11.949 1.00 90.12 113 ASP A C 1
ATOM 896 O O . ASP A 1 113 ? 25.599 11.947 -12.859 1.00 90.12 113 ASP A O 1
ATOM 900 N N . THR A 1 114 ? 24.109 13.459 -12.121 1.00 91.31 114 THR A N 1
ATOM 901 C CA . THR A 1 114 ? 23.304 13.468 -13.346 1.00 91.31 114 THR A CA 1
ATOM 902 C C . THR A 1 114 ? 24.103 13.957 -14.549 1.00 91.31 114 THR A C 1
ATOM 904 O O . THR A 1 114 ? 23.934 13.419 -15.641 1.00 91.31 114 THR A O 1
ATOM 907 N N . GLU A 1 115 ? 24.945 14.979 -14.378 1.00 90.81 115 GLU A N 1
ATOM 908 C CA . GLU A 1 115 ? 25.687 15.585 -15.485 1.00 90.81 115 GLU A CA 1
ATOM 909 C C . GLU A 1 115 ? 26.739 14.617 -16.030 1.00 90.81 115 GLU A C 1
ATOM 911 O O . GLU A 1 115 ? 26.774 14.354 -17.235 1.00 90.81 115 GLU A O 1
ATOM 916 N N . THR A 1 116 ? 27.522 14.010 -15.136 1.00 90.12 116 THR A N 1
ATOM 917 C CA . THR A 1 116 ? 28.532 13.015 -15.498 1.00 90.12 116 THR A CA 1
ATOM 918 C C . THR A 1 116 ? 27.879 11.790 -16.135 1.00 90.12 116 THR A C 1
ATOM 920 O O . THR A 1 116 ? 28.291 11.365 -17.214 1.00 90.12 116 THR A O 1
ATOM 923 N N . ALA A 1 117 ? 26.819 11.245 -15.527 1.00 90.56 117 ALA A N 1
ATOM 924 C CA . ALA A 1 117 ? 26.134 10.071 -16.062 1.00 90.56 117 ALA A CA 1
ATOM 925 C C . ALA A 1 117 ? 25.463 10.347 -17.422 1.00 90.56 117 ALA A C 1
ATOM 927 O O . ALA A 1 117 ? 25.537 9.513 -18.325 1.00 90.56 117 ALA A O 1
ATOM 928 N N . ALA A 1 118 ? 24.854 11.525 -17.609 1.00 92.19 118 ALA A N 1
ATOM 929 C CA . ALA A 1 118 ? 24.279 11.919 -18.895 1.00 92.19 118 ALA A CA 1
ATOM 930 C C . ALA A 1 118 ? 25.352 12.002 -19.989 1.00 92.19 118 ALA A C 1
ATOM 932 O O . ALA A 1 118 ? 25.145 11.466 -21.075 1.00 92.19 118 ALA A O 1
ATOM 933 N N . GLY A 1 119 ? 26.492 12.639 -19.697 1.00 92.00 119 GLY A N 1
ATOM 934 C CA . GLY A 1 119 ? 27.584 12.819 -20.658 1.00 92.00 119 GLY A CA 1
ATOM 935 C C . GLY A 1 119 ? 28.264 11.515 -21.079 1.00 92.00 119 GLY A C 1
ATOM 936 O O . GLY A 1 119 ? 28.771 11.427 -22.195 1.00 92.00 119 GLY A O 1
ATOM 937 N N . LEU A 1 120 ? 28.247 10.501 -20.212 1.00 91.75 120 LEU A N 1
ATOM 938 C CA . LEU A 1 120 ? 28.824 9.186 -20.491 1.00 91.75 120 LEU A CA 1
ATOM 939 C C . LEU A 1 120 ? 27.901 8.257 -21.285 1.00 91.75 120 LEU A C 1
ATOM 941 O O . LEU A 1 120 ? 28.394 7.347 -21.944 1.00 91.75 120 LEU A O 1
ATOM 945 N N . LEU A 1 121 ? 26.580 8.435 -21.198 1.00 93.44 121 LEU A N 1
ATOM 946 C CA . LEU A 1 121 ? 25.623 7.433 -21.686 1.00 93.44 121 LEU A CA 1
ATOM 947 C C . LEU A 1 121 ? 24.693 7.937 -22.781 1.00 93.44 121 LEU A C 1
ATOM 949 O O . LEU A 1 121 ? 24.151 7.126 -23.536 1.00 93.44 121 LEU A O 1
ATOM 953 N N . PHE A 1 122 ? 24.491 9.249 -22.885 1.00 95.81 122 PHE A N 1
ATOM 954 C CA . PHE A 1 122 ? 23.463 9.817 -23.745 1.00 95.81 122 PHE A CA 1
ATOM 955 C C . PHE A 1 122 ? 23.974 10.957 -24.625 1.00 95.81 122 PHE A C 1
ATOM 957 O O . PHE A 1 122 ? 24.850 11.735 -24.257 1.00 95.81 122 PHE A O 1
ATOM 964 N N . LYS A 1 123 ? 23.322 11.117 -25.779 1.00 96.38 123 LYS A N 1
ATOM 965 C CA . LYS A 1 123 ? 23.294 12.364 -26.550 1.00 96.38 123 LYS A CA 1
ATOM 966 C C . LYS A 1 123 ? 21.925 13.040 -26.390 1.00 96.38 123 LYS A C 1
ATOM 968 O O . LYS A 1 123 ? 20.908 12.339 -26.337 1.00 96.38 123 LYS A O 1
ATOM 973 N N . PRO A 1 124 ? 21.863 14.380 -26.310 1.00 94.69 124 PRO A N 1
ATOM 974 C CA . PRO A 1 124 ? 20.592 15.093 -26.260 1.00 94.69 124 PRO A CA 1
ATOM 975 C C . PRO A 1 124 ? 19.820 14.933 -27.576 1.00 94.69 124 PRO A C 1
ATOM 977 O O . PRO A 1 124 ? 20.413 14.865 -28.654 1.00 94.69 124 PRO A O 1
ATOM 980 N N . ALA A 1 125 ? 18.494 14.909 -27.478 1.00 93.25 125 ALA A N 1
ATOM 981 C CA . ALA A 1 125 ? 17.570 14.857 -28.604 1.00 93.25 125 ALA A CA 1
ATOM 982 C C . ALA A 1 125 ? 16.430 15.874 -28.440 1.00 93.25 125 ALA A C 1
ATOM 984 O O . ALA A 1 125 ? 16.306 16.542 -27.411 1.00 93.25 125 ALA A O 1
ATOM 985 N N . GLU A 1 126 ? 15.602 16.012 -29.478 1.00 91.06 126 GLU A N 1
ATOM 986 C CA . GLU A 1 126 ? 14.450 16.917 -29.463 1.00 91.06 126 GLU A CA 1
ATOM 987 C C . GLU A 1 126 ? 13.456 16.573 -28.337 1.00 91.06 126 GLU A C 1
ATOM 989 O O . GLU A 1 126 ? 13.362 15.430 -27.887 1.00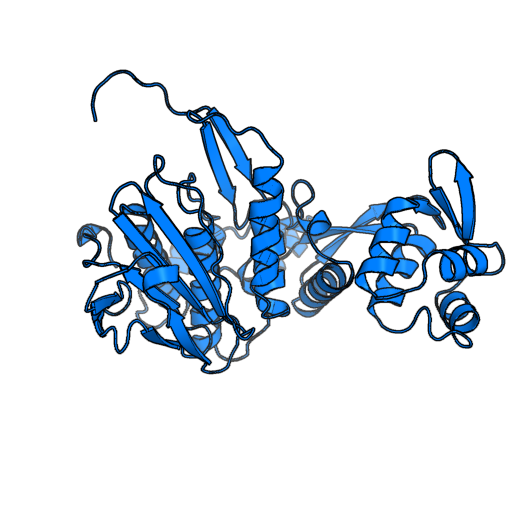 91.06 126 GLU A O 1
ATOM 994 N N . ASN A 1 127 ? 12.669 17.568 -27.915 1.00 91.31 127 ASN A N 1
ATOM 995 C CA . ASN A 1 127 ? 11.601 17.431 -26.914 1.00 91.31 127 ASN A CA 1
ATOM 996 C C . ASN A 1 127 ? 12.076 16.971 -25.522 1.00 91.31 127 ASN A C 1
ATOM 998 O O . ASN A 1 127 ? 11.416 16.148 -24.888 1.00 91.31 127 ASN A O 1
ATOM 1002 N N . GLU A 1 128 ? 13.207 17.506 -25.043 1.00 94.88 128 GLU A N 1
ATOM 1003 C CA . GLU A 1 128 ? 13.786 17.169 -23.729 1.00 94.88 128 GLU A CA 1
ATOM 1004 C C . GLU A 1 128 ? 13.998 15.654 -23.554 1.00 94.88 128 GLU A C 1
ATOM 1006 O O . GLU A 1 128 ? 13.682 15.071 -22.512 1.00 94.88 128 GLU A O 1
ATOM 1011 N N . ARG A 1 129 ? 14.519 14.994 -24.594 1.00 95.81 129 ARG A N 1
ATOM 1012 C CA . ARG A 1 129 ? 14.834 13.560 -24.579 1.00 95.81 129 ARG A CA 1
ATOM 1013 C C . ARG A 1 129 ? 16.335 13.313 -24.600 1.00 95.81 129 ARG A C 1
ATOM 1015 O O . ARG A 1 129 ? 17.126 14.144 -25.044 1.00 95.81 129 ARG A O 1
ATOM 1022 N N . LEU A 1 130 ? 16.703 12.135 -24.123 1.00 96.62 130 LEU A N 1
ATOM 1023 C CA . LEU A 1 130 ? 18.050 11.590 -24.164 1.00 96.62 130 LEU A CA 1
ATOM 1024 C C . LEU A 1 130 ? 18.030 10.307 -24.993 1.00 96.62 130 LEU A C 1
ATOM 1026 O O . LEU A 1 130 ? 17.138 9.478 -24.815 1.00 96.62 130 LEU A O 1
ATOM 1030 N N . VAL A 1 131 ? 19.006 10.148 -25.887 1.00 97.31 131 VAL A N 1
ATOM 1031 C CA . VAL A 1 131 ? 19.194 8.948 -26.719 1.00 97.31 131 VAL A CA 1
ATOM 1032 C C . VAL A 1 131 ? 20.501 8.285 -26.304 1.00 97.31 131 VAL A C 1
ATOM 1034 O O . VAL A 1 131 ? 21.520 8.970 -26.231 1.00 97.31 131 VAL A O 1
ATOM 1037 N N . LEU A 1 132 ? 20.495 6.977 -26.045 1.00 96.50 132 LEU A N 1
ATOM 1038 C CA . LEU A 1 132 ? 21.717 6.241 -25.705 1.00 96.50 132 LEU A CA 1
ATOM 1039 C C . LEU A 1 132 ? 22.765 6.383 -26.817 1.00 96.50 132 LEU A C 1
ATOM 1041 O O . LEU A 1 132 ? 22.438 6.210 -27.999 1.00 96.50 132 LEU A O 1
ATOM 1045 N N . LEU A 1 133 ? 24.018 6.649 -26.435 1.00 96.12 133 LEU A N 1
ATOM 1046 C CA . LEU A 1 133 ? 25.158 6.694 -27.356 1.00 96.12 133 LEU A CA 1
ATOM 1047 C C . LEU A 1 133 ? 25.272 5.384 -28.153 1.00 96.12 133 LEU A C 1
ATOM 1049 O O . LEU A 1 133 ? 24.889 4.319 -27.668 1.00 96.12 133 LEU A O 1
ATOM 1053 N N . ASP A 1 134 ? 25.752 5.453 -29.395 1.00 94.38 134 ASP A N 1
ATOM 1054 C CA . ASP A 1 134 ? 25.654 4.343 -30.360 1.00 94.38 134 ASP A CA 1
ATOM 1055 C C . ASP A 1 134 ? 26.488 3.110 -29.934 1.00 94.38 134 ASP A C 1
ATOM 1057 O O . ASP A 1 134 ? 26.180 1.973 -30.312 1.00 94.38 134 ASP A O 1
ATOM 1061 N N . GLU A 1 135 ? 27.517 3.332 -29.117 1.00 92.69 135 GLU A N 1
ATOM 1062 C CA . GLU A 1 135 ? 28.346 2.330 -28.449 1.00 92.69 135 GLU A CA 1
ATOM 1063 C C . GLU A 1 135 ? 27.615 1.575 -27.330 1.00 92.69 135 GLU A C 1
ATOM 1065 O O . GLU A 1 135 ? 27.906 0.403 -27.112 1.00 92.69 135 GLU A O 1
ATOM 1070 N N . ILE A 1 136 ? 26.624 2.190 -26.678 1.00 92.69 136 ILE A N 1
ATOM 1071 C CA . ILE A 1 136 ? 25.870 1.581 -25.581 1.00 92.69 136 ILE A CA 1
ATOM 1072 C C . ILE A 1 136 ? 24.750 0.718 -26.156 1.00 92.69 136 ILE A C 1
ATOM 1074 O O . ILE A 1 136 ? 23.706 1.245 -26.540 1.00 92.69 136 ILE A O 1
ATOM 1078 N N . LYS A 1 137 ? 24.925 -0.602 -26.250 1.00 91.25 137 LYS A N 1
ATOM 1079 C CA . LYS A 1 137 ? 23.939 -1.525 -26.854 1.00 91.25 137 LYS A CA 1
ATOM 1080 C C . LYS A 1 137 ? 23.296 -2.465 -25.847 1.00 91.25 137 LYS A C 1
ATOM 1082 O O . LYS A 1 137 ? 22.180 -2.927 -26.076 1.00 91.25 137 LYS A O 1
ATOM 1087 N N . THR A 1 138 ? 23.997 -2.742 -24.763 1.00 92.56 138 THR A N 1
ATOM 1088 C CA . THR A 1 138 ? 23.639 -3.714 -23.739 1.00 92.56 138 THR A CA 1
ATOM 1089 C C . THR A 1 138 ? 23.707 -3.082 -22.353 1.00 92.56 138 THR A C 1
ATOM 1091 O O . THR A 1 138 ? 24.232 -1.983 -22.175 1.00 92.56 138 THR A O 1
ATOM 1094 N N . ILE A 1 139 ? 23.157 -3.784 -21.362 1.00 90.50 139 ILE A N 1
ATOM 1095 C CA . ILE A 1 139 ? 23.317 -3.411 -19.953 1.00 90.50 139 ILE A CA 1
ATOM 1096 C C . ILE A 1 139 ? 24.793 -3.475 -19.549 1.00 90.50 139 ILE A C 1
ATOM 1098 O O . ILE A 1 139 ? 25.267 -2.575 -18.864 1.00 90.50 139 ILE A O 1
ATOM 1102 N N . ASP A 1 140 ? 25.537 -4.464 -20.049 1.00 89.19 140 ASP A N 1
ATOM 1103 C CA . ASP A 1 140 ? 26.972 -4.600 -19.781 1.00 89.19 140 ASP A CA 1
ATOM 1104 C C . ASP A 1 140 ? 27.767 -3.388 -20.280 1.00 89.19 140 ASP A C 1
ATOM 1106 O O . ASP A 1 140 ? 28.670 -2.922 -19.585 1.00 89.19 140 ASP A O 1
ATOM 1110 N N . ASP A 1 141 ? 27.396 -2.820 -21.434 1.00 90.38 141 ASP A N 1
ATOM 1111 C CA . ASP A 1 141 ? 28.020 -1.587 -21.927 1.00 90.38 141 ASP A CA 1
ATOM 1112 C C . ASP A 1 141 ? 27.817 -0.447 -20.916 1.00 90.38 141 ASP A C 1
ATOM 1114 O O . ASP A 1 141 ? 28.781 0.205 -20.533 1.00 90.38 141 ASP A O 1
ATOM 1118 N N . ILE A 1 142 ? 26.600 -0.270 -20.390 1.00 88.88 142 ILE A N 1
ATOM 1119 C CA . ILE A 1 142 ? 26.296 0.761 -19.380 1.00 88.88 142 ILE A CA 1
ATOM 1120 C C . ILE A 1 142 ? 27.111 0.544 -18.109 1.00 88.88 142 ILE A C 1
ATOM 1122 O O . ILE A 1 142 ? 27.741 1.483 -17.616 1.00 88.88 142 ILE A O 1
ATOM 1126 N N . LEU A 1 143 ? 27.102 -0.680 -17.576 1.00 84.44 143 LEU A N 1
ATOM 1127 C CA . LEU A 1 143 ? 27.818 -1.013 -16.347 1.00 84.44 143 LEU A CA 1
ATOM 1128 C C . LEU A 1 143 ? 29.326 -0.801 -16.520 1.00 84.44 143 LEU A C 1
ATOM 1130 O O . LEU A 1 143 ? 29.967 -0.235 -15.639 1.00 84.44 143 LEU A O 1
ATOM 1134 N N . SER A 1 144 ? 29.885 -1.171 -17.676 1.00 84.44 144 SER A N 1
ATOM 1135 C CA . SER A 1 144 ? 31.308 -0.988 -17.976 1.00 84.44 144 SER A CA 1
ATOM 1136 C C . SER A 1 144 ? 31.698 0.484 -18.145 1.00 84.44 144 SER A C 1
ATOM 1138 O O . SER A 1 144 ? 32.698 0.914 -17.575 1.00 84.44 144 SER A O 1
ATOM 1140 N N . THR A 1 145 ? 30.886 1.289 -18.839 1.00 81.12 145 THR A N 1
ATOM 1141 C CA . THR A 1 145 ? 31.103 2.738 -18.999 1.00 81.12 145 THR A CA 1
ATOM 1142 C C . THR A 1 145 ? 30.995 3.489 -17.668 1.00 81.12 145 THR A C 1
ATOM 1144 O O . THR A 1 145 ? 31.599 4.547 -17.492 1.00 81.12 145 THR A O 1
ATOM 1147 N N . SER A 1 146 ? 30.258 2.929 -16.707 1.00 71.19 146 SER A N 1
ATOM 1148 C CA . SER A 1 146 ? 29.993 3.545 -15.403 1.00 71.19 146 SER A CA 1
ATOM 1149 C C . SER A 1 146 ? 30.908 3.042 -14.277 1.00 71.19 146 SER A C 1
ATOM 1151 O O . SER A 1 146 ? 30.902 3.630 -13.191 1.00 71.19 146 SER A O 1
ATOM 1153 N N . ALA A 1 147 ? 31.694 1.984 -14.521 1.00 64.88 147 ALA A N 1
ATOM 1154 C CA . ALA A 1 147 ? 32.469 1.261 -13.510 1.00 64.88 147 ALA A CA 1
ATOM 1155 C C . ALA A 1 147 ? 33.553 2.121 -12.842 1.00 64.88 147 ALA A C 1
ATOM 1157 O O . ALA A 1 147 ? 33.690 2.096 -11.620 1.00 64.88 147 ALA A O 1
ATOM 1158 N N . ASP A 1 148 ? 34.273 2.936 -13.618 1.00 58.56 148 ASP A N 1
ATOM 1159 C CA . ASP A 1 148 ? 35.380 3.759 -13.105 1.00 58.56 148 ASP A CA 1
ATOM 1160 C C . ASP A 1 148 ? 34.914 4.921 -12.210 1.00 58.56 148 ASP A C 1
ATOM 1162 O O . ASP A 1 148 ? 35.701 5.471 -11.442 1.00 58.56 148 ASP A O 1
ATOM 1166 N N . ASN A 1 149 ? 33.628 5.280 -12.275 1.00 56.69 149 ASN A N 1
ATOM 1167 C CA . ASN A 1 149 ? 33.049 6.389 -11.514 1.00 56.69 149 ASN A CA 1
ATOM 1168 C C . ASN A 1 149 ? 32.041 5.929 -10.449 1.00 56.69 149 ASN A C 1
ATOM 1170 O O . ASN A 1 149 ? 31.467 6.765 -9.754 1.00 56.69 149 ASN A O 1
ATOM 1174 N N . ASN A 1 150 ? 31.809 4.615 -10.325 1.00 58.28 150 ASN A N 1
ATOM 1175 C CA . ASN A 1 150 ? 30.819 4.018 -9.422 1.00 58.28 150 ASN A CA 1
ATOM 1176 C C . ASN A 1 150 ? 29.408 4.639 -9.559 1.00 58.28 150 ASN A C 1
ATOM 1178 O O . ASN A 1 150 ? 28.638 4.669 -8.601 1.00 58.28 150 ASN A O 1
ATOM 1182 N N . LEU A 1 151 ? 29.088 5.174 -10.745 1.00 64.00 151 LEU A N 1
ATOM 1183 C CA . LEU A 1 151 ? 27.900 6.007 -10.968 1.00 64.00 151 LEU A CA 1
ATOM 1184 C C . LEU A 1 151 ? 26.630 5.177 -11.107 1.00 64.00 151 LEU A C 1
ATOM 1186 O O . LEU A 1 151 ? 25.572 5.612 -10.678 1.00 64.00 151 LEU A O 1
ATOM 1190 N N . ILE A 1 152 ? 26.715 4.009 -11.745 1.00 68.38 152 ILE A N 1
ATOM 1191 C CA . ILE A 1 152 ? 25.547 3.200 -12.099 1.00 68.38 152 ILE A CA 1
ATOM 1192 C C . ILE A 1 152 ? 25.884 1.736 -11.863 1.00 68.38 152 ILE A C 1
ATOM 1194 O O . ILE A 1 152 ? 26.579 1.109 -12.660 1.00 68.38 152 ILE A O 1
ATOM 1198 N N . THR A 1 153 ? 25.399 1.196 -10.751 1.00 70.62 153 THR A N 1
ATOM 1199 C CA . THR A 1 153 ? 25.545 -0.219 -10.399 1.00 70.62 153 THR A CA 1
ATOM 1200 C C . THR A 1 153 ? 24.251 -0.726 -9.764 1.00 70.62 153 THR A C 1
ATOM 1202 O O . THR A 1 153 ? 23.444 0.063 -9.274 1.00 70.62 153 THR A O 1
ATOM 1205 N N . GLY A 1 154 ? 24.051 -2.044 -9.781 1.00 83.75 154 GLY A N 1
ATOM 1206 C CA . GLY A 1 154 ? 22.941 -2.698 -9.090 1.00 83.75 154 GLY A CA 1
ATOM 1207 C C . GLY A 1 154 ? 21.675 -2.891 -9.927 1.00 83.75 154 GLY A C 1
ATOM 1208 O O . GLY A 1 154 ? 21.513 -2.354 -11.024 1.00 83.75 154 GLY A O 1
ATOM 1209 N N . GLU A 1 155 ? 20.763 -3.686 -9.375 1.00 89.75 155 GLU A N 1
ATOM 1210 C CA . GLU A 1 155 ? 19.567 -4.195 -10.058 1.00 89.75 155 GLU A CA 1
ATOM 1211 C C . GLU A 1 155 ? 18.616 -3.071 -10.496 1.00 89.75 155 GLU A C 1
ATOM 1213 O O . GLU A 1 155 ? 18.055 -3.129 -11.590 1.00 89.75 155 GLU A O 1
ATOM 1218 N N . VAL A 1 156 ? 18.510 -1.989 -9.712 1.00 90.56 156 VAL A N 1
ATOM 1219 C CA . VAL A 1 156 ? 17.654 -0.828 -10.029 1.00 90.56 156 VAL A CA 1
ATOM 1220 C C . VAL A 1 156 ? 18.108 -0.130 -11.309 1.00 90.56 156 VAL A C 1
ATOM 1222 O O . VAL A 1 156 ? 17.283 0.258 -12.143 1.00 90.56 156 VAL A O 1
ATOM 1225 N N . ALA A 1 157 ? 19.421 -0.002 -11.503 1.00 91.00 157 ALA A N 1
ATOM 1226 C CA . ALA A 1 157 ? 19.973 0.534 -12.735 1.00 91.00 157 ALA A CA 1
ATOM 1227 C C . ALA A 1 157 ? 19.685 -0.394 -13.915 1.00 91.00 157 ALA A C 1
ATOM 1229 O O . ALA A 1 157 ? 19.204 0.061 -14.955 1.00 91.00 157 ALA A O 1
ATOM 1230 N N . GLU A 1 158 ? 19.914 -1.698 -13.752 1.00 92.50 158 GLU A N 1
ATOM 1231 C CA . GLU A 1 158 ? 19.587 -2.656 -14.802 1.00 92.50 158 GLU A CA 1
ATOM 1232 C C . GLU A 1 158 ? 18.106 -2.588 -15.182 1.00 92.50 158 GLU A C 1
ATOM 1234 O O . GLU A 1 158 ? 17.776 -2.564 -16.365 1.00 92.50 158 GLU A O 1
ATOM 1239 N N . PHE A 1 159 ? 17.207 -2.506 -14.200 1.00 93.06 159 PHE A N 1
ATOM 1240 C CA . PHE A 1 159 ? 15.776 -2.337 -14.421 1.00 93.06 159 PHE A CA 1
ATOM 1241 C C . PHE A 1 159 ? 15.469 -1.065 -15.218 1.00 93.06 159 PHE A C 1
ATOM 1243 O O . PHE A 1 159 ? 14.748 -1.130 -16.220 1.00 93.06 159 PHE A O 1
ATOM 1250 N N . PHE A 1 160 ? 16.038 0.078 -14.817 1.00 94.38 160 PHE A N 1
ATOM 1251 C CA . PHE A 1 160 ? 15.855 1.360 -15.497 1.00 94.38 160 PHE A CA 1
ATOM 1252 C C . PHE A 1 160 ? 16.295 1.294 -16.967 1.00 94.38 160 PHE A C 1
ATOM 1254 O O . PHE A 1 160 ? 15.516 1.595 -17.877 1.00 94.38 160 PHE A O 1
ATOM 1261 N N . PHE A 1 161 ? 17.525 0.849 -17.218 1.00 94.94 161 PHE A N 1
ATOM 1262 C CA . PHE A 1 161 ? 18.102 0.850 -18.559 1.00 94.94 161 PHE A CA 1
ATOM 1263 C C . PHE A 1 161 ? 17.557 -0.254 -19.463 1.00 94.94 161 PHE A C 1
ATOM 1265 O O . PHE A 1 161 ? 17.448 -0.046 -20.673 1.00 94.94 161 PHE A O 1
ATOM 1272 N N . ARG A 1 162 ? 17.142 -1.399 -18.908 1.00 94.31 162 ARG A N 1
ATOM 1273 C CA . ARG A 1 162 ? 16.524 -2.484 -19.684 1.00 94.31 162 ARG A CA 1
ATOM 1274 C C . ARG A 1 162 ? 15.254 -2.004 -20.372 1.00 94.31 162 ARG A C 1
ATOM 1276 O O . ARG A 1 162 ? 15.051 -2.317 -21.541 1.00 94.31 162 ARG A O 1
ATOM 1283 N N . ARG A 1 163 ? 14.462 -1.151 -19.709 1.00 94.81 163 ARG A N 1
ATOM 1284 C CA . ARG A 1 163 ? 13.288 -0.504 -20.325 1.00 94.81 163 ARG A CA 1
ATOM 1285 C C . ARG A 1 163 ? 13.661 0.278 -21.580 1.00 94.81 163 ARG A C 1
ATOM 1287 O O . ARG A 1 163 ? 12.986 0.166 -22.601 1.00 94.81 163 ARG A O 1
ATOM 1294 N N . ILE A 1 164 ? 14.728 1.073 -21.482 1.00 95.69 164 ILE A N 1
ATOM 1295 C CA . ILE A 1 164 ? 15.206 1.962 -22.543 1.00 95.69 164 ILE A CA 1
ATOM 1296 C C . ILE A 1 164 ? 15.743 1.132 -23.712 1.00 95.69 164 ILE A C 1
ATOM 1298 O O . ILE A 1 164 ? 15.353 1.361 -24.854 1.00 95.69 164 ILE A O 1
ATOM 1302 N N . ILE A 1 165 ? 16.595 0.140 -23.439 1.00 95.31 165 ILE A N 1
ATOM 1303 C CA . ILE A 1 165 ? 17.196 -0.724 -24.466 1.00 95.31 165 ILE A CA 1
ATOM 1304 C C . ILE A 1 165 ? 16.131 -1.558 -25.183 1.00 95.31 165 ILE A C 1
ATOM 1306 O O . ILE A 1 165 ? 16.125 -1.620 -26.411 1.00 95.31 165 ILE A O 1
ATOM 1310 N N . GLU A 1 166 ? 15.217 -2.175 -24.436 1.00 94.25 166 GLU A N 1
ATOM 1311 C CA . GLU A 1 166 ? 14.181 -3.049 -24.996 1.00 94.25 166 GLU A CA 1
ATOM 1312 C C . GLU A 1 166 ? 12.969 -2.277 -25.544 1.00 94.25 166 GLU A C 1
ATOM 1314 O O . GLU A 1 166 ? 12.101 -2.868 -26.188 1.00 94.25 166 GLU A O 1
ATOM 1319 N N . GLY A 1 167 ? 12.877 -0.967 -25.290 1.00 95.00 167 GLY A N 1
ATOM 1320 C CA . GLY A 1 167 ? 11.750 -0.133 -25.710 1.00 95.00 167 GLY A CA 1
ATOM 1321 C C . GLY A 1 167 ? 10.423 -0.548 -25.075 1.00 95.00 167 GLY A C 1
ATOM 1322 O O . GLY A 1 167 ? 9.373 -0.484 -25.721 1.00 95.00 167 GLY A O 1
ATOM 1323 N N . ARG A 1 168 ? 10.447 -1.010 -23.820 1.00 93.69 168 ARG A N 1
ATOM 1324 C CA . ARG A 1 168 ? 9.248 -1.473 -23.109 1.00 93.69 168 ARG A CA 1
ATOM 1325 C C . ARG A 1 168 ? 9.259 -1.087 -21.637 1.00 93.69 168 ARG A C 1
ATOM 1327 O O . ARG A 1 168 ? 10.247 -1.260 -20.941 1.00 93.69 168 ARG A O 1
ATOM 1334 N N . ASP A 1 169 ? 8.122 -0.623 -21.142 1.00 91.25 169 ASP A N 1
ATOM 1335 C CA . ASP A 1 169 ? 7.967 -0.147 -19.768 1.00 91.25 169 ASP A CA 1
ATOM 1336 C C . ASP A 1 169 ? 6.840 -0.922 -19.059 1.00 91.25 169 ASP A C 1
ATOM 1338 O O . ASP A 1 169 ? 5.742 -0.995 -19.630 1.00 91.25 169 ASP A O 1
ATOM 1342 N N . PRO A 1 170 ? 7.064 -1.513 -17.862 1.00 91.31 170 PRO A N 1
ATOM 1343 C CA . PRO A 1 170 ? 5.986 -2.041 -17.029 1.00 91.31 170 PRO A CA 1
ATOM 1344 C C . PRO A 1 170 ? 4.869 -1.009 -16.850 1.00 91.31 170 PRO A C 1
ATOM 1346 O O . PRO A 1 170 ? 5.080 0.052 -16.259 1.00 91.31 170 PRO A O 1
ATOM 1349 N N . TYR A 1 171 ? 3.672 -1.324 -17.353 1.00 86.88 171 TYR A N 1
ATOM 1350 C CA . TYR A 1 171 ? 2.532 -0.408 -17.276 1.00 86.88 171 TYR A CA 1
ATOM 1351 C C . TYR A 1 171 ? 1.333 -0.967 -16.539 1.00 86.88 171 TYR A C 1
ATOM 1353 O O . TYR A 1 171 ? 0.480 -0.164 -16.202 1.00 86.88 171 TYR A O 1
ATOM 1361 N N . GLU A 1 172 ? 1.203 -2.282 -16.348 1.00 90.69 172 GLU A N 1
ATOM 1362 C CA . GLU A 1 172 ? 0.046 -2.890 -15.681 1.00 90.69 172 GLU A CA 1
ATOM 1363 C C . GLU A 1 172 ? 0.425 -4.236 -15.056 1.00 90.69 172 GLU A C 1
ATOM 1365 O O . GLU A 1 172 ? 0.881 -5.147 -15.751 1.00 90.69 172 GLU A O 1
ATOM 1370 N N . LEU A 1 173 ? 0.205 -4.373 -13.746 1.00 94.12 173 LEU A N 1
ATOM 1371 C CA . LEU A 1 173 ? 0.476 -5.590 -12.984 1.00 94.12 173 LEU A CA 1
ATOM 1372 C C . LEU A 1 173 ? -0.822 -6.402 -12.825 1.00 94.12 173 LEU A C 1
ATOM 1374 O O . LEU A 1 173 ? -1.765 -6.014 -12.132 1.00 94.12 173 LEU A O 1
ATOM 1378 N N . CYS A 1 174 ? -0.898 -7.546 -13.493 1.00 95.94 174 CYS A N 1
ATOM 1379 C CA . CYS A 1 174 ? -2.024 -8.472 -13.428 1.00 95.94 174 CYS A CA 1
ATOM 1380 C C . CYS A 1 174 ? -1.783 -9.505 -12.322 1.00 95.94 174 CYS A C 1
ATOM 1382 O O . CYS A 1 174 ? -1.161 -10.541 -12.558 1.00 95.94 174 CYS A O 1
ATOM 1384 N N . ILE A 1 175 ? -2.292 -9.211 -11.126 1.00 97.38 175 ILE A N 1
ATOM 1385 C CA . ILE A 1 175 ? -2.202 -10.061 -9.934 1.00 97.38 175 ILE A CA 1
ATOM 1386 C C . ILE A 1 175 ? -3.345 -9.733 -8.963 1.00 97.38 175 ILE A C 1
ATOM 1388 O O . ILE A 1 175 ? -3.770 -8.575 -8.908 1.00 97.38 175 ILE A O 1
ATOM 1392 N N . SER A 1 176 ? -3.851 -10.722 -8.219 1.00 97.38 176 SER A N 1
ATOM 1393 C CA . SER A 1 176 ? -4.824 -10.516 -7.132 1.00 97.38 176 SER A CA 1
ATOM 1394 C C . SER A 1 176 ? -4.242 -9.637 -6.014 1.00 97.38 176 SER A C 1
ATOM 1396 O O . SER A 1 176 ? -3.030 -9.429 -5.943 1.00 97.38 176 SER A O 1
ATOM 1398 N N . THR A 1 177 ? -5.080 -9.068 -5.146 1.00 96.94 177 THR A N 1
ATOM 1399 C CA . THR A 1 177 ? -4.603 -8.315 -3.971 1.00 96.94 177 THR A CA 1
ATOM 1400 C C . THR A 1 177 ? -3.817 -9.217 -3.031 1.00 96.94 177 THR A C 1
ATOM 1402 O O . THR A 1 177 ? -2.663 -8.916 -2.729 1.00 96.94 177 THR A O 1
ATOM 1405 N N . ARG A 1 178 ? -4.378 -10.379 -2.684 1.00 96.75 178 ARG A N 1
ATOM 1406 C CA . ARG A 1 178 ? -3.739 -11.391 -1.835 1.00 96.75 178 ARG A CA 1
ATOM 1407 C C . ARG A 1 178 ? -2.332 -11.775 -2.303 1.00 96.75 178 ARG A C 1
ATOM 1409 O O . ARG A 1 178 ? -1.401 -11.775 -1.497 1.00 96.75 178 ARG A O 1
ATOM 1416 N N . ASP A 1 179 ? -2.169 -12.051 -3.595 1.00 97.56 179 ASP A N 1
ATOM 1417 C CA . ASP A 1 179 ? -0.880 -12.493 -4.140 1.00 97.56 179 ASP A CA 1
ATOM 1418 C C . ASP A 1 179 ? 0.041 -11.327 -4.513 1.00 97.56 179 ASP A C 1
ATOM 1420 O O . ASP A 1 179 ? 1.210 -11.541 -4.815 1.00 97.56 179 ASP A O 1
ATOM 1424 N N . SER A 1 180 ? -0.437 -10.079 -4.483 1.00 97.06 180 SER A N 1
ATOM 1425 C CA . SER A 1 180 ? 0.429 -8.909 -4.693 1.00 97.06 180 SER A CA 1
ATOM 1426 C C . SER A 1 180 ? 1.315 -8.580 -3.492 1.00 97.06 180 SER A C 1
ATOM 1428 O O . SER A 1 180 ? 2.266 -7.818 -3.633 1.00 97.06 180 SER A O 1
ATOM 1430 N N . LEU A 1 181 ? 1.016 -9.154 -2.328 1.00 97.62 181 LEU A N 1
ATOM 1431 C CA . LEU A 1 181 ? 1.707 -8.921 -1.062 1.00 97.62 181 LEU A CA 1
ATOM 1432 C C . LEU A 1 181 ? 2.875 -9.919 -0.852 1.00 97.62 181 LEU A C 1
ATOM 1434 O O . LEU A 1 181 ? 2.912 -10.956 -1.523 1.00 97.62 181 LEU A O 1
ATOM 1438 N N . PRO A 1 182 ? 3.813 -9.669 0.089 1.00 96.62 182 PRO A N 1
ATOM 1439 C CA . PRO A 1 182 ? 4.963 -10.551 0.352 1.00 96.62 182 PRO A CA 1
ATOM 1440 C C . PRO A 1 182 ? 4.559 -11.986 0.698 1.00 96.62 182 PRO A C 1
ATOM 1442 O O . PRO A 1 182 ? 3.850 -12.186 1.680 1.00 96.62 182 PRO A O 1
ATOM 1445 N N . SER A 1 183 ? 4.974 -12.977 -0.091 1.00 93.62 183 SER A N 1
ATOM 1446 C CA . SER A 1 183 ? 4.528 -14.370 0.070 1.00 93.62 183 SER A CA 1
ATOM 1447 C C . SER A 1 183 ? 4.862 -14.950 1.446 1.00 93.62 183 SER A C 1
ATOM 1449 O O . SER A 1 183 ? 5.984 -14.817 1.930 1.00 93.62 183 SER A O 1
ATOM 1451 N N . LEU A 1 184 ? 3.888 -15.635 2.047 1.00 94.19 184 LEU A N 1
ATOM 1452 C CA . LEU A 1 184 ? 4.003 -16.296 3.346 1.00 94.19 184 LEU A CA 1
ATOM 1453 C C . LEU A 1 184 ? 3.637 -17.773 3.196 1.00 94.19 184 LEU A C 1
ATOM 1455 O O . LEU A 1 184 ? 2.782 -18.126 2.389 1.00 94.19 184 LEU A O 1
ATOM 1459 N N . SER A 1 185 ? 4.302 -18.638 3.959 1.00 90.56 185 SER A N 1
ATOM 1460 C CA . SER A 1 185 ? 4.015 -20.079 3.984 1.00 90.56 185 SER A CA 1
ATOM 1461 C C . SER A 1 185 ? 3.004 -20.483 5.057 1.00 90.56 185 SER A C 1
ATOM 1463 O O . SER A 1 185 ? 2.589 -21.637 5.093 1.00 90.56 185 SER A O 1
ATOM 1465 N N . ASP A 1 186 ? 2.701 -19.570 5.975 1.00 94.50 186 ASP A N 1
ATOM 1466 C CA . ASP A 1 186 ? 1.831 -19.785 7.124 1.00 94.50 186 ASP A CA 1
ATOM 1467 C C . ASP A 1 186 ? 0.482 -19.103 6.872 1.00 94.50 186 ASP A C 1
ATOM 1469 O O . ASP A 1 186 ? 0.434 -17.887 6.680 1.00 94.50 186 ASP A O 1
ATOM 1473 N N . ASP A 1 187 ? -0.595 -19.891 6.856 1.00 92.94 187 ASP A N 1
ATOM 1474 C CA . ASP A 1 187 ? -1.947 -19.417 6.539 1.00 92.94 187 ASP A CA 1
ATOM 1475 C C . ASP A 1 187 ? -2.476 -18.395 7.566 1.00 92.94 187 ASP A C 1
ATOM 1477 O O . ASP A 1 187 ? -3.261 -17.514 7.205 1.00 92.94 187 ASP A O 1
ATOM 1481 N N . ASP A 1 188 ? -2.056 -18.488 8.835 1.00 95.00 188 ASP A N 1
ATOM 1482 C CA . ASP A 1 188 ? -2.476 -17.564 9.895 1.00 95.00 188 ASP A CA 1
ATOM 1483 C C . ASP A 1 188 ? -1.817 -16.197 9.711 1.00 95.00 188 ASP A C 1
ATOM 1485 O O . ASP A 1 188 ? -2.498 -15.169 9.739 1.00 95.00 188 ASP A O 1
ATOM 1489 N N . LEU A 1 189 ? -0.509 -16.173 9.450 1.00 96.62 189 LEU A N 1
ATOM 1490 C CA . LEU A 1 189 ? 0.194 -14.937 9.108 1.00 96.62 189 LEU A CA 1
ATOM 1491 C C . LEU A 1 189 ? -0.296 -14.362 7.780 1.00 96.62 189 LEU A C 1
ATOM 1493 O O . LEU A 1 189 ? -0.357 -13.143 7.624 1.00 96.62 189 LEU A O 1
ATOM 1497 N N . GLU A 1 190 ? -0.666 -15.212 6.822 1.00 96.88 190 GLU A N 1
ATOM 1498 C CA . GLU A 1 190 ? -1.216 -14.762 5.548 1.00 96.88 190 GLU A CA 1
ATOM 1499 C C . GLU A 1 190 ? -2.555 -14.037 5.722 1.00 96.88 190 GLU A C 1
ATOM 1501 O O . GLU A 1 190 ? -2.756 -12.972 5.127 1.00 96.88 190 GLU A O 1
ATOM 1506 N N . LEU A 1 191 ? -3.428 -14.575 6.579 1.00 97.06 191 LEU A N 1
ATOM 1507 C CA . LEU A 1 191 ? -4.674 -13.936 6.992 1.00 97.06 191 LEU A CA 1
ATOM 1508 C C . LEU A 1 191 ? -4.406 -12.587 7.668 1.00 97.06 191 LEU A C 1
ATOM 1510 O O . LEU A 1 191 ? -5.000 -11.586 7.265 1.00 97.06 191 LEU A O 1
ATOM 1514 N N . GLU A 1 192 ? -3.524 -12.538 8.671 1.00 98.12 192 GLU A N 1
ATOM 1515 C CA . GLU A 1 192 ? -3.239 -11.289 9.387 1.00 98.12 192 GLU A CA 1
ATOM 1516 C C . GLU A 1 192 ? -2.630 -10.233 8.462 1.00 98.12 192 GLU A C 1
ATOM 1518 O O . GLU A 1 192 ? -3.077 -9.089 8.473 1.00 98.12 192 GLU A O 1
ATOM 1523 N N . ARG A 1 193 ? -1.707 -10.618 7.569 1.00 98.50 193 ARG A N 1
ATOM 1524 C CA . ARG A 1 193 ? -1.161 -9.744 6.517 1.00 98.50 193 ARG A CA 1
ATOM 1525 C C . ARG A 1 193 ? -2.255 -9.208 5.594 1.00 98.50 193 ARG A C 1
ATOM 1527 O O . ARG A 1 193 ? -2.236 -8.029 5.245 1.00 98.50 193 ARG A O 1
ATOM 1534 N N . PHE A 1 194 ? -3.203 -10.048 5.180 1.00 98.50 194 PHE A N 1
ATOM 1535 C CA . PHE A 1 194 ? -4.297 -9.606 4.316 1.00 98.50 194 PHE A CA 1
ATOM 1536 C C . PHE A 1 194 ? -5.224 -8.622 5.038 1.00 98.50 194 PHE A C 1
ATOM 1538 O O . PHE A 1 194 ? -5.578 -7.575 4.498 1.00 98.50 194 PHE A O 1
ATOM 1545 N N . LEU A 1 195 ? -5.568 -8.901 6.295 1.00 98.50 195 LEU A N 1
ATOM 1546 C CA . LEU A 1 195 ? -6.389 -7.991 7.082 1.00 98.50 195 LEU A CA 1
ATOM 1547 C C . LEU A 1 195 ? -5.638 -6.697 7.447 1.00 98.50 195 LEU A C 1
ATOM 1549 O O . LEU A 1 195 ? -6.266 -5.641 7.514 1.00 98.50 195 LEU A O 1
ATOM 1553 N N . ALA A 1 196 ? -4.315 -6.746 7.644 1.00 98.75 196 ALA A N 1
ATOM 1554 C CA . ALA A 1 196 ? -3.425 -5.586 7.770 1.00 98.75 196 ALA A CA 1
ATOM 1555 C C . ALA A 1 196 ? -3.499 -4.690 6.540 1.00 98.75 196 ALA A C 1
ATOM 1557 O O . ALA A 1 196 ? -3.673 -3.479 6.679 1.00 98.75 196 ALA A O 1
ATOM 1558 N N . PHE A 1 197 ? -3.436 -5.287 5.349 1.00 98.62 197 PHE A N 1
ATOM 1559 C CA . PHE A 1 197 ? -3.576 -4.567 4.092 1.00 98.62 197 PHE A CA 1
ATOM 1560 C C . PHE A 1 197 ? -4.912 -3.825 4.006 1.00 98.62 197 PHE A C 1
ATOM 1562 O O . PHE A 1 197 ? -4.915 -2.613 3.796 1.00 98.62 197 PHE A O 1
ATOM 1569 N N . GLU A 1 198 ? -6.034 -4.514 4.227 1.00 98.50 198 GLU A N 1
ATOM 1570 C CA . GLU A 1 198 ? -7.363 -3.891 4.129 1.00 98.50 198 GLU A CA 1
ATOM 1571 C C . GLU A 1 198 ? -7.596 -2.856 5.236 1.00 98.50 198 GLU A C 1
ATOM 1573 O O . GLU A 1 198 ? -8.184 -1.802 5.005 1.00 98.50 198 GLU A O 1
ATOM 1578 N N . THR A 1 199 ? -7.066 -3.099 6.438 1.00 98.75 199 THR A N 1
ATOM 1579 C CA . THR A 1 199 ? -7.144 -2.141 7.552 1.00 98.75 199 THR A CA 1
ATOM 1580 C C . THR A 1 199 ? -6.403 -0.854 7.212 1.00 98.75 199 THR A C 1
ATOM 1582 O O . THR A 1 199 ? -6.944 0.237 7.385 1.00 98.75 199 THR A O 1
ATOM 1585 N N . LEU A 1 200 ? -5.186 -0.974 6.674 1.00 98.69 200 LEU A N 1
ATOM 1586 C CA . LEU A 1 200 ? -4.404 0.171 6.230 1.00 98.69 200 LEU A CA 1
ATOM 1587 C C . LEU A 1 200 ? -5.093 0.900 5.070 1.00 98.69 200 LEU A C 1
ATOM 1589 O O . LEU A 1 200 ? -5.156 2.129 5.075 1.00 98.69 200 LEU A O 1
ATOM 1593 N N . ALA A 1 201 ? -5.651 0.154 4.111 1.00 97.81 201 ALA A N 1
ATOM 1594 C CA . ALA A 1 201 ? -6.409 0.713 3.001 1.00 97.81 201 ALA A CA 1
ATOM 1595 C C . ALA A 1 201 ? -7.571 1.578 3.505 1.00 97.81 201 ALA A C 1
ATOM 1597 O O . ALA A 1 201 ? -7.631 2.760 3.169 1.00 97.81 201 ALA A O 1
ATOM 1598 N N . PHE A 1 202 ? -8.446 1.039 4.359 1.00 98.19 202 PHE A N 1
ATOM 1599 C CA . PHE A 1 202 ? -9.581 1.796 4.889 1.00 98.19 202 PHE A CA 1
ATOM 1600 C C . PHE A 1 202 ? -9.162 2.981 5.761 1.00 98.19 202 PHE A C 1
ATOM 1602 O O . PHE A 1 202 ? -9.783 4.042 5.673 1.00 98.19 202 PHE A O 1
ATOM 1609 N N . ALA A 1 203 ? -8.099 2.840 6.557 1.00 98.06 203 ALA A N 1
ATOM 1610 C CA . ALA A 1 203 ? -7.578 3.941 7.360 1.00 98.06 203 ALA A CA 1
ATOM 1611 C C . ALA A 1 203 ? -7.113 5.116 6.488 1.00 98.06 203 ALA A C 1
ATOM 1613 O O . ALA A 1 203 ? -7.389 6.264 6.831 1.00 98.06 203 ALA A O 1
ATOM 1614 N N . ILE A 1 204 ? -6.452 4.842 5.355 1.00 97.00 204 ILE A N 1
ATOM 1615 C CA . ILE A 1 204 ? -6.022 5.872 4.394 1.00 97.00 204 ILE A CA 1
ATOM 1616 C C . ILE A 1 204 ? -7.212 6.426 3.605 1.00 97.00 204 ILE A C 1
ATOM 1618 O O . ILE A 1 204 ? -7.248 7.619 3.303 1.00 97.00 204 ILE A O 1
ATOM 1622 N N . MET A 1 205 ? -8.198 5.585 3.269 1.00 95.62 205 MET A N 1
ATOM 1623 C CA . MET A 1 205 ? -9.428 6.052 2.626 1.00 95.62 205 MET A CA 1
ATOM 1624 C C . MET A 1 205 ? -10.143 7.081 3.506 1.00 95.62 205 MET A C 1
ATOM 1626 O O . MET A 1 205 ? -10.649 8.060 2.964 1.00 95.62 205 MET A O 1
ATOM 1630 N N . GLY A 1 206 ? -10.153 6.910 4.830 1.00 95.44 206 GLY A N 1
ATOM 1631 C CA . GLY A 1 206 ? -10.602 7.937 5.768 1.00 95.44 206 GLY A CA 1
ATOM 1632 C C . GLY A 1 206 ? -12.010 8.455 5.452 1.00 95.44 206 GLY A C 1
ATOM 1633 O O . GLY A 1 206 ? -12.967 7.680 5.362 1.00 95.44 206 GLY A O 1
ATOM 1634 N N . ARG A 1 207 ? -12.121 9.770 5.221 1.00 92.94 207 ARG A N 1
ATOM 1635 C CA . ARG A 1 207 ? -13.366 10.476 4.854 1.00 92.94 207 ARG A CA 1
ATOM 1636 C C . ARG A 1 207 ? -13.932 10.147 3.464 1.00 92.94 207 ARG A C 1
ATOM 1638 O O . ARG A 1 207 ? -15.018 10.609 3.120 1.00 92.94 207 ARG A O 1
ATOM 1645 N N . ASN A 1 208 ? -13.210 9.402 2.635 1.00 92.69 208 ASN A N 1
ATOM 1646 C CA . ASN A 1 208 ? -13.627 9.097 1.269 1.00 92.69 208 ASN A CA 1
ATOM 1647 C C . ASN A 1 208 ? -14.809 8.118 1.227 1.00 92.69 208 ASN A C 1
ATOM 1649 O O . ASN A 1 208 ? -15.160 7.475 2.222 1.00 92.69 208 ASN A O 1
ATOM 1653 N N . VAL A 1 209 ? -15.383 7.939 0.034 1.00 92.00 209 VAL A N 1
ATOM 1654 C CA . VAL A 1 209 ? -16.166 6.734 -0.248 1.00 92.00 209 VAL A CA 1
ATOM 1655 C C . VAL A 1 209 ? -15.202 5.555 -0.193 1.00 92.00 209 VAL A C 1
ATOM 1657 O O . VAL A 1 209 ? -14.326 5.408 -1.048 1.00 92.00 209 VAL A O 1
ATOM 1660 N N . LYS A 1 210 ? -15.362 4.750 0.854 1.00 90.81 210 LYS A N 1
ATOM 1661 C CA . LYS A 1 210 ? -14.581 3.546 1.118 1.00 90.81 210 LYS A CA 1
ATOM 1662 C C . LYS A 1 210 ? -15.021 2.463 0.143 1.00 90.81 210 LYS A C 1
ATOM 1664 O O . LYS A 1 210 ? -16.218 2.280 -0.083 1.00 90.81 210 LYS A O 1
ATOM 1669 N N . THR A 1 211 ? -14.069 1.758 -0.452 1.00 92.06 211 THR A N 1
ATOM 1670 C CA . THR A 1 211 ? -14.375 0.726 -1.444 1.00 92.06 211 THR A CA 1
ATOM 1671 C C . THR A 1 211 ? -13.594 -0.536 -1.151 1.00 92.06 211 THR A C 1
ATOM 1673 O O . THR A 1 211 ? -12.485 -0.487 -0.630 1.00 92.06 211 THR A O 1
ATOM 1676 N N . ILE A 1 212 ? -14.188 -1.668 -1.506 1.00 93.38 212 ILE A N 1
ATOM 1677 C CA . ILE A 1 212 ? -13.537 -2.969 -1.472 1.00 93.38 212 ILE A CA 1
ATOM 1678 C C . ILE A 1 212 ? -13.885 -3.699 -2.760 1.00 93.38 212 ILE A C 1
ATOM 1680 O O . ILE A 1 212 ? -15.033 -3.684 -3.219 1.00 93.38 212 ILE A O 1
ATOM 1684 N N . TYR A 1 213 ? -12.882 -4.305 -3.386 1.00 94.50 213 TYR A N 1
ATOM 1685 C CA . TYR A 1 213 ? -13.110 -5.098 -4.580 1.00 94.50 213 TYR A CA 1
ATOM 1686 C C . TYR A 1 213 ? -13.745 -6.435 -4.193 1.00 94.50 213 TYR A C 1
ATOM 1688 O O . TYR A 1 213 ? -13.365 -7.060 -3.209 1.00 94.50 213 TYR A O 1
ATOM 1696 N N . PHE A 1 214 ? -14.724 -6.900 -4.970 1.00 93.12 214 PHE A N 1
ATOM 1697 C CA . PHE A 1 214 ? -15.543 -8.052 -4.580 1.00 93.12 214 PHE A CA 1
ATOM 1698 C C . PHE A 1 214 ? -14.722 -9.318 -4.273 1.00 93.12 214 PHE A C 1
ATOM 1700 O O . PHE A 1 214 ? -15.043 -10.049 -3.343 1.00 93.12 214 PHE A O 1
ATOM 1707 N N . ASN A 1 215 ? -13.645 -9.571 -5.022 1.00 95.12 215 ASN A N 1
ATOM 1708 C CA . ASN A 1 215 ? -12.782 -10.733 -4.789 1.00 95.12 215 ASN A CA 1
ATOM 1709 C C . ASN A 1 215 ? -11.949 -10.617 -3.503 1.00 95.12 215 ASN A C 1
ATOM 1711 O O . ASN A 1 215 ? -11.530 -11.642 -2.962 1.00 95.12 215 ASN A O 1
ATOM 1715 N N . ASP A 1 216 ? -11.743 -9.400 -3.006 1.00 96.19 216 ASP A N 1
ATOM 1716 C CA . ASP A 1 216 ? -10.973 -9.132 -1.793 1.00 96.19 216 ASP A CA 1
ATOM 1717 C C . ASP A 1 216 ? -11.819 -9.381 -0.533 1.00 96.19 216 ASP A C 1
ATOM 1719 O O . ASP A 1 216 ? -11.267 -9.751 0.499 1.00 96.19 216 ASP A O 1
ATOM 1723 N N . LEU A 1 217 ? -13.159 -9.381 -0.640 1.00 94.50 217 LEU A N 1
ATOM 1724 C CA . LEU A 1 217 ? -14.059 -9.850 0.432 1.00 94.50 217 LEU A CA 1
ATOM 1725 C C . LEU A 1 217 ? -13.753 -11.285 0.888 1.00 94.50 217 LEU A C 1
ATOM 1727 O O . LEU A 1 217 ? -14.038 -11.652 2.024 1.00 94.50 217 LEU A O 1
ATOM 1731 N N . LEU A 1 218 ? -13.202 -12.099 -0.014 1.00 94.25 218 LEU A N 1
ATOM 1732 C CA . LEU A 1 218 ? -12.866 -13.504 0.213 1.00 94.25 218 LEU A CA 1
ATOM 1733 C C . LEU A 1 218 ? -11.353 -13.760 0.183 1.00 94.25 218 LEU A C 1
ATOM 1735 O O . LEU A 1 218 ? -10.950 -14.922 0.218 1.00 94.25 218 LEU A O 1
ATOM 1739 N N . ALA A 1 219 ? -10.528 -12.712 0.056 1.00 96.06 219 ALA A N 1
ATOM 1740 C CA . ALA A 1 219 ? -9.091 -12.823 -0.200 1.00 96.06 219 ALA A CA 1
ATOM 1741 C C . ALA A 1 219 ? -8.775 -13.873 -1.286 1.00 96.06 219 ALA A C 1
ATOM 1743 O O . ALA A 1 219 ? -8.006 -14.818 -1.071 1.00 96.06 219 ALA A O 1
ATOM 1744 N N . LEU A 1 220 ? -9.430 -13.776 -2.449 1.00 95.88 220 LEU A N 1
ATOM 1745 C CA . LEU A 1 220 ? -9.227 -14.775 -3.497 1.00 95.88 220 LEU A CA 1
ATOM 1746 C C . LEU A 1 220 ? -7.809 -14.671 -4.077 1.00 95.88 220 LEU A C 1
ATOM 1748 O O . LEU A 1 220 ? -7.370 -13.568 -4.414 1.00 95.88 220 LEU A O 1
ATOM 1752 N N . PRO A 1 221 ? -7.113 -15.807 -4.256 1.00 96.25 221 PRO A N 1
ATOM 1753 C CA . PRO A 1 221 ? -5.819 -15.828 -4.914 1.00 96.25 221 PRO A CA 1
ATOM 1754 C C . PRO A 1 221 ? -5.978 -15.711 -6.439 1.00 96.25 221 PRO A C 1
ATOM 1756 O O . PRO A 1 221 ? -7.081 -15.632 -6.993 1.00 96.25 221 PRO A O 1
ATOM 1759 N N . ASN A 1 222 ? -4.847 -15.751 -7.130 1.00 97.75 222 ASN A N 1
ATOM 1760 C CA . ASN A 1 222 ? -4.714 -15.763 -8.574 1.00 97.75 222 ASN A CA 1
ATOM 1761 C C . ASN A 1 222 ? -5.468 -16.942 -9.217 1.00 97.75 222 ASN A C 1
ATOM 1763 O O . ASN A 1 222 ? -5.181 -18.118 -8.983 1.00 97.75 222 ASN A O 1
ATOM 1767 N N . ASP A 1 223 ? -6.387 -16.632 -10.129 1.00 97.50 223 ASP A N 1
ATOM 1768 C CA . ASP A 1 223 ? -7.151 -17.599 -10.914 1.00 97.50 223 ASP A CA 1
ATOM 1769 C C . ASP A 1 223 ? -6.470 -17.891 -12.258 1.00 97.50 223 ASP A C 1
ATOM 1771 O O . ASP A 1 223 ? -6.860 -17.426 -13.336 1.00 97.50 223 ASP A O 1
ATOM 1775 N N . HIS A 1 224 ? -5.420 -18.712 -12.199 1.00 97.75 224 HIS A N 1
ATOM 1776 C CA . HIS A 1 224 ? -4.706 -19.164 -13.396 1.00 97.75 224 HIS A CA 1
ATOM 1777 C C . HIS A 1 224 ? -5.585 -19.989 -14.341 1.00 97.75 224 HIS A C 1
ATOM 1779 O O . HIS A 1 224 ? -5.360 -19.974 -15.552 1.00 97.75 224 HIS A O 1
ATOM 1785 N N . ARG A 1 225 ? -6.591 -20.706 -13.815 1.00 96.56 225 ARG A N 1
ATOM 1786 C CA . ARG A 1 225 ? -7.508 -21.507 -14.641 1.00 96.56 225 ARG A CA 1
ATOM 1787 C C . ARG A 1 225 ? -8.310 -20.596 -15.556 1.00 96.56 225 ARG A C 1
ATOM 1789 O O . ARG A 1 225 ? -8.453 -20.882 -16.743 1.00 96.56 225 ARG A O 1
ATOM 1796 N N . ARG A 1 226 ? -8.784 -19.469 -15.031 1.00 95.50 226 ARG A N 1
ATOM 1797 C CA . ARG A 1 226 ? -9.528 -18.483 -15.808 1.00 95.50 226 ARG A CA 1
ATOM 1798 C C . ARG A 1 226 ? -8.656 -17.757 -16.821 1.00 95.50 226 ARG A C 1
ATOM 1800 O O . ARG A 1 226 ? -9.123 -17.525 -17.935 1.00 95.50 226 ARG A O 1
ATOM 1807 N N . VAL A 1 227 ? -7.400 -17.448 -16.495 1.00 97.25 227 VAL A N 1
ATOM 1808 C CA . VAL A 1 227 ? -6.454 -16.914 -17.493 1.00 97.25 227 VAL A CA 1
ATOM 1809 C C . VAL A 1 227 ? -6.250 -17.920 -18.622 1.00 97.25 227 VAL A C 1
ATOM 1811 O O . VAL A 1 227 ? -6.437 -17.561 -19.780 1.00 97.25 227 VAL A O 1
ATOM 1814 N N . ALA A 1 228 ? -5.981 -19.190 -18.303 1.00 97.31 228 ALA A N 1
ATOM 1815 C CA . ALA A 1 228 ? -5.811 -20.243 -19.305 1.00 97.31 228 ALA A CA 1
ATOM 1816 C C . ALA A 1 228 ? -7.057 -20.426 -20.193 1.00 97.31 228 ALA A C 1
ATOM 1818 O O . ALA A 1 228 ? -6.932 -20.630 -21.396 1.00 97.31 228 ALA A O 1
ATOM 1819 N N . ALA A 1 229 ? -8.258 -20.308 -19.618 1.00 96.94 229 ALA A N 1
ATOM 1820 C CA . ALA A 1 229 ? -9.514 -20.450 -20.351 1.00 96.94 229 ALA A CA 1
ATOM 1821 C C . ALA A 1 229 ? -9.866 -19.245 -21.241 1.00 96.94 229 ALA A C 1
ATOM 1823 O O . ALA A 1 229 ? -10.627 -19.398 -22.193 1.00 96.94 229 ALA A O 1
ATOM 1824 N N . THR A 1 230 ? -9.375 -18.044 -20.921 1.00 96.44 230 THR A N 1
ATOM 1825 C CA . THR A 1 230 ? -9.822 -16.799 -21.578 1.00 96.44 230 THR A CA 1
ATOM 1826 C C . THR A 1 230 ? -8.744 -16.090 -22.387 1.00 96.44 230 THR A C 1
ATOM 1828 O O . THR A 1 230 ? -9.085 -15.262 -23.223 1.00 96.44 230 THR A O 1
ATOM 1831 N N . GLY A 1 231 ? -7.463 -16.361 -22.128 1.00 95.94 231 GLY A N 1
ATOM 1832 C CA . GLY A 1 231 ? -6.330 -15.644 -22.721 1.00 95.94 231 GLY A CA 1
ATOM 1833 C C . GLY A 1 231 ? -6.101 -14.230 -22.165 1.00 95.94 231 GLY A C 1
ATOM 1834 O O . GLY A 1 231 ? -5.085 -13.612 -22.464 1.00 95.94 231 GLY A O 1
ATOM 1835 N N . GLU A 1 232 ? -7.002 -13.715 -21.325 1.00 95.19 232 GLU A N 1
ATOM 1836 C CA . GLU A 1 232 ? -6.946 -12.352 -20.790 1.00 95.19 232 GLU A CA 1
ATOM 1837 C C . GLU A 1 232 ? -6.244 -12.316 -19.429 1.00 95.19 232 GLU A C 1
ATOM 1839 O O . GLU A 1 232 ? -6.781 -12.796 -18.430 1.00 95.19 232 GLU A O 1
ATOM 1844 N N . LEU A 1 233 ? -5.073 -11.675 -19.350 1.00 95.56 233 LEU A N 1
ATOM 1845 C CA . LEU A 1 233 ? -4.252 -11.652 -18.127 1.00 95.56 233 LEU A CA 1
ATOM 1846 C C . LEU A 1 233 ? -4.977 -11.038 -16.917 1.00 95.56 233 LEU A C 1
ATOM 1848 O O . LEU A 1 233 ? -4.843 -11.531 -15.801 1.00 95.56 233 LEU A O 1
ATOM 1852 N N . ARG A 1 234 ? -5.819 -10.014 -17.128 1.00 94.19 234 ARG A N 1
ATOM 1853 C CA . ARG A 1 234 ? -6.625 -9.391 -16.055 1.00 94.19 234 ARG A CA 1
ATOM 1854 C C . ARG A 1 234 ? -7.611 -10.362 -15.412 1.00 94.19 234 ARG A C 1
ATOM 1856 O O . ARG A 1 234 ? -8.037 -10.137 -14.282 1.00 94.19 234 ARG A O 1
ATOM 1863 N N . ASN A 1 235 ? -7.984 -11.441 -16.103 1.00 96.00 235 ASN A N 1
ATOM 1864 C CA . ASN A 1 235 ? -8.891 -12.425 -15.532 1.00 96.00 235 ASN A CA 1
ATOM 1865 C C . ASN A 1 235 ? -8.274 -13.211 -14.369 1.00 96.00 235 ASN A C 1
ATOM 1867 O O . ASN A 1 235 ? -9.037 -13.837 -13.640 1.00 96.00 235 ASN A O 1
ATOM 1871 N N . ILE A 1 236 ? -6.962 -13.096 -14.121 1.00 96.88 236 ILE A N 1
ATOM 1872 C CA . ILE A 1 236 ? -6.300 -13.658 -12.935 1.00 96.88 236 ILE A CA 1
ATOM 1873 C C . ILE A 1 236 ? -6.958 -13.218 -11.619 1.00 96.88 236 ILE A C 1
ATOM 1875 O O . ILE A 1 236 ? -6.960 -13.967 -10.656 1.00 96.88 236 ILE A O 1
ATOM 1879 N N . LYS A 1 237 ? -7.563 -12.026 -11.583 1.00 94.75 237 LYS A N 1
ATOM 1880 C CA . LYS A 1 237 ? -8.237 -11.466 -10.401 1.00 94.75 237 LYS A CA 1
ATOM 1881 C C . LYS A 1 237 ? -9.717 -11.168 -10.636 1.00 94.75 237 LYS A C 1
ATOM 1883 O O . LYS A 1 237 ? -10.310 -10.299 -10.007 1.00 94.75 237 LYS A O 1
ATOM 1888 N N . ARG A 1 238 ? -10.330 -11.851 -11.602 1.00 95.44 238 ARG A N 1
ATOM 1889 C CA . ARG A 1 238 ? -11.771 -11.747 -11.900 1.00 95.44 238 ARG A CA 1
ATOM 1890 C C . ARG A 1 238 ? -12.458 -13.095 -11.694 1.00 95.44 238 ARG A C 1
ATOM 1892 O O . ARG A 1 238 ? -13.345 -13.465 -12.466 1.00 95.44 238 ARG A O 1
ATOM 1899 N N . THR A 1 239 ? -11.982 -13.843 -10.698 1.00 94.94 239 THR A N 1
ATOM 1900 C CA . THR A 1 239 ? -12.504 -15.143 -10.269 1.00 94.94 239 THR A CA 1
ATOM 1901 C C . THR A 1 239 ? -14.012 -15.060 -10.102 1.00 94.94 239 THR A C 1
ATOM 1903 O O . THR A 1 239 ? -14.516 -14.174 -9.417 1.00 94.94 239 THR A O 1
ATOM 1906 N N . LYS A 1 240 ? -14.735 -15.977 -10.745 1.00 93.25 240 LYS A N 1
ATOM 1907 C CA . LYS A 1 240 ? -16.171 -16.143 -10.521 1.00 93.25 240 LYS A CA 1
ATOM 1908 C C . LYS A 1 240 ? -16.346 -17.253 -9.503 1.00 93.25 240 LYS A C 1
ATOM 1910 O O . LYS A 1 240 ? -15.938 -18.378 -9.774 1.00 93.25 240 LYS A O 1
ATOM 1915 N N . VAL A 1 241 ? -16.930 -16.929 -8.358 1.00 90.31 241 VAL A N 1
ATOM 1916 C CA . VAL A 1 241 ? -17.138 -17.898 -7.283 1.00 90.31 241 VAL A CA 1
ATOM 1917 C C . VAL A 1 241 ? -18.505 -18.556 -7.436 1.00 90.31 241 VAL A C 1
ATOM 1919 O O . VAL A 1 241 ? -19.498 -17.874 -7.688 1.00 90.31 241 VAL A O 1
ATOM 1922 N N . ASN A 1 242 ? -18.546 -19.880 -7.299 1.00 92.12 242 ASN A N 1
ATOM 1923 C CA . ASN A 1 242 ? -19.789 -20.626 -7.168 1.00 92.12 242 ASN A CA 1
ATOM 1924 C C . ASN A 1 242 ? -20.201 -20.634 -5.690 1.00 92.12 242 ASN A C 1
ATOM 1926 O O . ASN A 1 242 ? -19.430 -21.072 -4.837 1.00 92.12 242 ASN A O 1
ATOM 1930 N N . LEU A 1 243 ? -21.403 -20.137 -5.393 1.00 91.25 243 LEU A N 1
ATOM 1931 C CA . LEU A 1 243 ? -21.902 -20.043 -4.025 1.00 91.25 243 LEU A CA 1
ATOM 1932 C C . LEU A 1 243 ? -22.040 -21.422 -3.364 1.00 91.25 243 LEU A C 1
ATOM 1934 O O . LEU A 1 243 ? -21.651 -21.560 -2.209 1.00 91.25 243 LEU A O 1
ATOM 1938 N N . ASP A 1 244 ? -22.491 -22.438 -4.102 1.00 95.19 244 ASP A N 1
ATOM 1939 C CA . ASP A 1 244 ? -22.670 -23.798 -3.575 1.00 95.19 244 ASP A CA 1
ATOM 1940 C C . ASP A 1 244 ? -21.326 -24.432 -3.170 1.00 95.19 244 ASP A C 1
ATOM 1942 O O . ASP A 1 244 ? -21.255 -25.231 -2.240 1.00 95.19 244 ASP A O 1
ATOM 1946 N N . GLU A 1 245 ? -20.235 -24.055 -3.847 1.00 91.56 245 GLU A N 1
ATOM 1947 C CA . GLU A 1 245 ? -18.875 -24.509 -3.519 1.00 91.56 245 GLU A CA 1
ATOM 1948 C C . GLU A 1 245 ? -18.249 -23.706 -2.371 1.00 91.56 245 GLU A C 1
ATOM 1950 O O . GLU A 1 245 ? -17.431 -24.230 -1.611 1.00 91.56 245 GLU A O 1
ATOM 1955 N N . LEU A 1 246 ? -18.605 -22.425 -2.254 1.00 91.25 246 LEU A N 1
ATOM 1956 C CA . LEU A 1 246 ? -18.080 -21.518 -1.236 1.00 91.25 246 LEU A CA 1
ATOM 1957 C C . LEU A 1 246 ? -18.763 -21.722 0.119 1.00 91.25 246 LEU A C 1
ATOM 1959 O O . LEU A 1 246 ? -18.093 -21.673 1.149 1.00 91.25 246 LEU A O 1
ATOM 1963 N N . GLN A 1 247 ? -20.075 -21.958 0.129 1.00 93.38 247 GLN A N 1
ATOM 1964 C CA . GLN A 1 247 ? -20.879 -22.019 1.347 1.00 93.38 247 GLN A CA 1
ATOM 1965 C C . GLN A 1 247 ? -20.324 -23.007 2.392 1.00 93.38 247 GLN A C 1
ATOM 1967 O O . GLN A 1 247 ? -20.115 -22.578 3.528 1.00 93.38 247 GLN A O 1
ATOM 1972 N N . PRO A 1 248 ? -19.955 -24.260 2.049 1.00 93.19 248 PRO A N 1
ATOM 1973 C CA . PRO A 1 248 ? -19.376 -25.184 3.026 1.00 93.19 248 PRO A CA 1
ATOM 1974 C C . PRO A 1 248 ? -18.068 -24.676 3.647 1.00 93.19 248 PRO A C 1
ATOM 1976 O O . PRO A 1 248 ? -17.765 -24.980 4.801 1.00 93.19 248 PRO A O 1
ATOM 1979 N N . LYS A 1 249 ? -17.280 -23.892 2.898 1.00 92.12 249 LYS A N 1
ATOM 1980 C CA . LYS A 1 249 ? -16.040 -23.300 3.409 1.00 92.12 249 LYS A CA 1
ATOM 1981 C C . LYS A 1 249 ? -16.320 -22.173 4.391 1.00 92.12 249 LYS A C 1
ATOM 1983 O O . LYS A 1 249 ? -15.632 -22.084 5.399 1.00 92.12 249 LYS A O 1
ATOM 1988 N N . LEU A 1 250 ? -17.331 -21.348 4.123 1.00 91.31 250 LEU A N 1
ATOM 1989 C CA . LEU A 1 250 ? -17.748 -20.272 5.027 1.00 91.31 250 LEU A CA 1
ATOM 1990 C C . LEU A 1 250 ? -18.351 -20.815 6.328 1.00 91.31 250 LEU A C 1
ATOM 1992 O O . LEU A 1 250 ? -18.121 -20.253 7.395 1.00 91.31 250 LEU A O 1
ATOM 1996 N N . GLU A 1 251 ? -19.090 -21.922 6.250 1.00 91.50 251 GLU A N 1
ATOM 1997 C CA . GLU A 1 251 ? -19.709 -22.573 7.412 1.00 91.50 251 GLU A CA 1
ATOM 1998 C C . GLU A 1 251 ? -18.686 -23.294 8.304 1.00 91.50 251 GLU A C 1
ATOM 2000 O O . GLU A 1 251 ? -18.893 -23.436 9.515 1.00 91.50 251 GLU A O 1
ATOM 2005 N N . TYR A 1 252 ? -17.550 -23.726 7.746 1.00 91.44 252 TYR A N 1
ATOM 2006 C CA . TYR A 1 252 ? -16.466 -24.287 8.543 1.00 91.44 252 TYR A CA 1
ATOM 2007 C C . TYR A 1 252 ? -15.751 -23.179 9.326 1.00 91.44 252 TYR A C 1
ATOM 2009 O O . TYR A 1 252 ? -14.896 -22.477 8.798 1.00 91.44 252 TYR A O 1
ATOM 2017 N N . LYS A 1 253 ? -16.080 -23.055 10.620 1.00 85.81 253 LYS A N 1
ATOM 2018 C CA . LYS A 1 253 ? -15.680 -21.947 11.512 1.00 85.81 253 LYS A CA 1
ATOM 2019 C C . LYS A 1 253 ? -14.197 -21.558 11.471 1.00 85.81 253 LYS A C 1
ATOM 2021 O O . LYS A 1 253 ? -13.896 -20.389 11.687 1.00 85.81 253 LYS A O 1
ATOM 2026 N N . ASN A 1 254 ? -13.300 -22.500 11.189 1.00 88.75 254 ASN A N 1
ATOM 2027 C CA . ASN A 1 254 ? -11.854 -22.276 11.197 1.00 88.75 254 ASN A CA 1
ATOM 2028 C C . ASN A 1 254 ? -11.208 -22.407 9.806 1.00 88.75 254 ASN A C 1
ATOM 2030 O O . ASN A 1 254 ? -9.995 -22.595 9.732 1.00 88.75 254 ASN A O 1
ATOM 2034 N N . SER A 1 255 ? -11.977 -22.358 8.712 1.00 93.06 255 SER A N 1
ATOM 2035 C CA . SER A 1 255 ? -11.374 -22.228 7.380 1.00 93.06 255 SER A CA 1
ATOM 2036 C C . SER A 1 255 ? -10.683 -20.872 7.255 1.00 93.06 255 SER A C 1
ATOM 2038 O O . SER A 1 255 ? -10.973 -19.924 7.992 1.00 93.06 255 SER A O 1
ATOM 2040 N N . PHE A 1 256 ? -9.779 -20.767 6.287 1.00 92.75 256 PHE A N 1
ATOM 2041 C CA . PHE A 1 256 ? -9.236 -19.478 5.889 1.00 92.75 256 PHE A CA 1
ATOM 2042 C C . PHE A 1 256 ? -10.367 -18.539 5.437 1.00 92.75 256 PHE A C 1
ATOM 2044 O O . PHE A 1 256 ? -10.464 -17.413 5.917 1.00 92.75 256 PHE A O 1
ATOM 2051 N N . GLU A 1 257 ? -11.279 -19.022 4.585 1.00 93.56 257 GLU A N 1
ATOM 2052 C CA . GLU A 1 257 ? -12.372 -18.219 4.035 1.00 93.56 257 GLU A CA 1
ATOM 2053 C C . GLU A 1 257 ? -13.326 -17.676 5.112 1.00 93.56 257 GLU A C 1
ATOM 2055 O O . GLU A 1 257 ? -13.686 -16.501 5.058 1.00 93.56 257 GLU A O 1
ATOM 2060 N N . SER A 1 258 ? -13.715 -18.478 6.113 1.00 94.69 258 SER A N 1
ATOM 2061 C CA . SER A 1 258 ? -14.605 -18.009 7.186 1.00 94.69 258 SER A CA 1
ATOM 2062 C C . SER A 1 258 ? -13.940 -16.914 8.024 1.00 94.69 258 SER A C 1
ATOM 2064 O O . SER A 1 258 ? -14.588 -15.935 8.398 1.00 94.69 258 SER A O 1
ATOM 2066 N N . ARG A 1 259 ? -12.637 -17.054 8.300 1.00 96.25 259 ARG A N 1
ATOM 2067 C CA . ARG A 1 259 ? -11.864 -16.110 9.111 1.00 96.25 259 ARG A CA 1
ATOM 2068 C C . ARG A 1 259 ? -11.603 -14.807 8.370 1.00 96.25 259 ARG A C 1
ATOM 2070 O O . ARG A 1 259 ? -11.771 -13.751 8.975 1.00 96.25 259 ARG A O 1
ATOM 2077 N N . VAL A 1 260 ? -11.267 -14.873 7.079 1.00 96.12 260 VAL A N 1
ATOM 2078 C CA . VAL A 1 260 ? -11.151 -13.687 6.215 1.00 96.12 260 VAL A CA 1
ATOM 2079 C C . VAL A 1 260 ? -12.475 -12.943 6.177 1.00 96.12 260 VAL A C 1
ATOM 2081 O O . VAL A 1 260 ? -12.505 -11.766 6.516 1.00 96.12 260 VAL A O 1
ATOM 2084 N N . VAL A 1 261 ? -13.573 -13.615 5.816 1.00 95.44 261 VAL A N 1
ATOM 2085 C CA . VAL A 1 261 ? -14.881 -12.958 5.661 1.00 95.44 261 VAL A CA 1
ATOM 2086 C C . VAL A 1 261 ? -15.323 -12.315 6.965 1.00 95.44 261 VAL A C 1
ATOM 2088 O O . VAL A 1 261 ? -15.757 -11.167 6.959 1.00 95.44 261 VAL A O 1
ATOM 2091 N N . LYS A 1 262 ? -15.156 -13.014 8.091 1.00 96.06 262 LYS A N 1
ATOM 2092 C CA . LYS A 1 262 ? -15.436 -12.457 9.414 1.00 96.06 262 LYS A CA 1
ATOM 2093 C C . LYS A 1 262 ? -14.584 -11.217 9.699 1.00 96.06 262 LYS A C 1
ATOM 2095 O O . LYS A 1 262 ? -15.110 -10.194 10.128 1.00 96.06 262 LYS A O 1
ATOM 2100 N N . GLY A 1 263 ? -13.275 -11.300 9.456 1.00 97.06 263 GLY A N 1
ATOM 2101 C CA . GLY A 1 263 ? -12.339 -10.200 9.681 1.00 97.06 263 GLY A CA 1
ATOM 2102 C C . GLY A 1 263 ? -12.652 -8.974 8.823 1.00 97.06 263 GLY A C 1
ATOM 2103 O O . GLY A 1 263 ? -12.712 -7.867 9.349 1.00 97.06 263 GLY A O 1
ATOM 2104 N N . ILE A 1 264 ? -12.910 -9.177 7.530 1.00 97.62 264 ILE A N 1
ATOM 2105 C CA . ILE A 1 264 ? -13.284 -8.120 6.586 1.00 97.62 264 ILE A CA 1
ATOM 2106 C C . ILE A 1 264 ? -14.636 -7.514 6.947 1.00 97.62 264 ILE A C 1
ATOM 2108 O O . ILE A 1 264 ? -14.753 -6.295 6.990 1.00 97.62 264 ILE A O 1
ATOM 2112 N N . ASN A 1 265 ? -15.643 -8.331 7.258 1.00 96.94 265 ASN A N 1
ATOM 2113 C CA . ASN A 1 265 ? -16.957 -7.839 7.658 1.00 96.94 265 ASN A CA 1
ATOM 2114 C C . ASN A 1 265 ? -16.870 -6.958 8.914 1.00 96.94 265 ASN A C 1
ATOM 2116 O O . ASN A 1 265 ? -17.391 -5.846 8.929 1.00 96.94 265 ASN A O 1
ATOM 2120 N N . ASN A 1 266 ? -16.164 -7.422 9.948 1.00 97.56 266 ASN A N 1
ATOM 2121 C CA . ASN A 1 266 ? -16.036 -6.678 11.201 1.00 97.56 266 ASN A CA 1
ATOM 2122 C C . ASN A 1 266 ? -15.199 -5.404 11.023 1.00 97.56 266 ASN A C 1
ATOM 2124 O O . ASN A 1 266 ? -15.491 -4.386 11.647 1.00 97.56 266 ASN A O 1
ATOM 2128 N N . LEU A 1 267 ? -14.201 -5.433 10.136 1.00 98.25 267 LEU A N 1
ATOM 2129 C CA . LEU A 1 267 ? -13.457 -4.245 9.731 1.00 98.25 267 LEU A CA 1
ATOM 2130 C C . LEU A 1 267 ? -14.356 -3.236 9.005 1.00 98.25 267 LEU A C 1
ATOM 2132 O O . LEU A 1 267 ? -14.323 -2.062 9.352 1.00 98.25 267 LEU A O 1
ATOM 2136 N N . ILE A 1 268 ? -15.180 -3.681 8.049 1.00 97.56 268 ILE A N 1
ATOM 2137 C CA . ILE A 1 268 ? -16.142 -2.824 7.339 1.00 97.56 268 ILE A CA 1
ATOM 2138 C C . ILE A 1 268 ? -17.110 -2.177 8.334 1.00 97.56 268 ILE A C 1
ATOM 2140 O O . ILE A 1 268 ? -17.304 -0.966 8.285 1.00 97.56 268 ILE A O 1
ATOM 2144 N N . ALA A 1 269 ? -17.665 -2.959 9.263 1.00 97.81 269 ALA A N 1
ATOM 2145 C CA . ALA A 1 269 ? -18.558 -2.447 10.297 1.00 97.81 269 ALA A CA 1
ATOM 2146 C C . ALA A 1 269 ? -17.872 -1.378 11.167 1.00 97.81 269 ALA A C 1
ATOM 2148 O O . ALA A 1 269 ? -18.448 -0.322 11.408 1.00 97.81 269 ALA A O 1
ATOM 2149 N N . LEU A 1 270 ? -16.617 -1.604 11.577 1.00 98.25 270 LEU A N 1
ATOM 2150 C CA . LEU A 1 270 ? -15.838 -0.618 12.331 1.00 98.25 270 LEU A CA 1
ATOM 2151 C C . LEU A 1 270 ? -15.639 0.686 11.547 1.00 98.25 270 LEU A C 1
ATOM 2153 O O . LEU A 1 270 ? -15.902 1.760 12.079 1.00 98.25 270 LEU A O 1
ATOM 2157 N N . VAL A 1 271 ? -15.173 0.613 10.298 1.00 97.38 271 VAL A N 1
ATOM 2158 C CA . VAL A 1 271 ? -14.816 1.819 9.525 1.00 97.38 271 VAL A CA 1
ATOM 2159 C C . VAL A 1 271 ? -16.031 2.588 9.005 1.00 97.38 271 VAL A C 1
ATOM 2161 O O . VAL A 1 271 ? -15.898 3.766 8.668 1.00 97.38 271 VAL A O 1
ATOM 2164 N N . ASP A 1 272 ? -17.195 1.940 8.920 1.00 95.06 272 ASP A N 1
ATOM 2165 C CA . ASP A 1 272 ? -18.480 2.588 8.631 1.00 95.06 272 ASP A CA 1
ATOM 2166 C C . ASP A 1 272 ? -19.055 3.283 9.877 1.00 95.06 272 ASP A C 1
ATOM 2168 O O . ASP A 1 272 ? -19.619 4.373 9.778 1.00 95.06 272 ASP A O 1
ATOM 2172 N N . SER A 1 273 ? -18.846 2.696 11.060 1.00 97.25 273 SER A N 1
ATOM 2173 C CA . SER A 1 273 ? -19.305 3.242 12.342 1.00 97.25 273 SER A CA 1
ATOM 2174 C C . SER A 1 273 ? -18.378 4.296 12.955 1.00 97.25 273 SER A C 1
ATOM 2176 O O . SER A 1 273 ? -18.832 5.064 13.803 1.00 97.25 273 SER A O 1
ATOM 2178 N N . ASP A 1 274 ? -17.095 4.346 12.584 1.00 98.06 274 ASP A N 1
ATOM 2179 C CA . ASP A 1 274 ? -16.136 5.278 13.187 1.00 98.06 274 ASP A CA 1
ATOM 2180 C C . ASP A 1 274 ? -16.440 6.739 12.789 1.00 98.06 274 ASP A C 1
ATOM 2182 O O . ASP A 1 274 ? -16.258 7.125 11.625 1.00 98.06 274 ASP A O 1
ATOM 2186 N N . PRO A 1 275 ? -16.849 7.601 13.741 1.00 97.50 275 PRO A N 1
ATOM 2187 C CA . PRO A 1 275 ? -17.211 8.974 13.428 1.00 97.50 275 PRO A CA 1
ATOM 2188 C C . PRO A 1 275 ? -16.014 9.834 12.992 1.00 97.50 275 PRO A C 1
ATOM 2190 O O . PRO A 1 275 ? -16.216 10.839 12.309 1.00 97.50 275 PRO A O 1
ATOM 2193 N N . ALA A 1 276 ? -14.772 9.448 13.308 1.00 97.75 276 ALA A N 1
ATOM 2194 C CA . ALA A 1 276 ? -13.578 10.141 12.825 1.00 97.75 276 ALA A CA 1
ATOM 2195 C C . ALA A 1 276 ? -13.379 9.986 11.304 1.00 97.75 276 ALA A C 1
ATOM 2197 O O . ALA A 1 276 ? -12.688 10.800 10.695 1.00 97.75 276 ALA A O 1
ATOM 2198 N N . LEU A 1 277 ? -14.000 8.971 10.686 1.00 97.38 277 LEU A N 1
ATOM 2199 C CA . LEU A 1 277 ? -13.938 8.680 9.246 1.00 97.38 277 LEU A CA 1
ATOM 2200 C C . LEU A 1 277 ? -15.159 9.220 8.480 1.00 97.38 277 LEU A C 1
ATOM 2202 O O . LEU A 1 277 ? -15.412 8.834 7.331 1.00 97.38 277 LEU A O 1
ATOM 2206 N N . HIS A 1 278 ? -15.935 10.106 9.104 1.00 94.75 278 HIS A N 1
ATOM 2207 C CA . HIS A 1 278 ? -17.087 10.744 8.484 1.00 94.75 278 HIS A CA 1
ATOM 2208 C C . HIS A 1 278 ? -16.671 11.597 7.270 1.00 94.75 278 HIS A C 1
ATOM 2210 O O . HIS A 1 278 ? -15.636 12.257 7.276 1.00 94.75 278 HIS A O 1
ATOM 2216 N N . PHE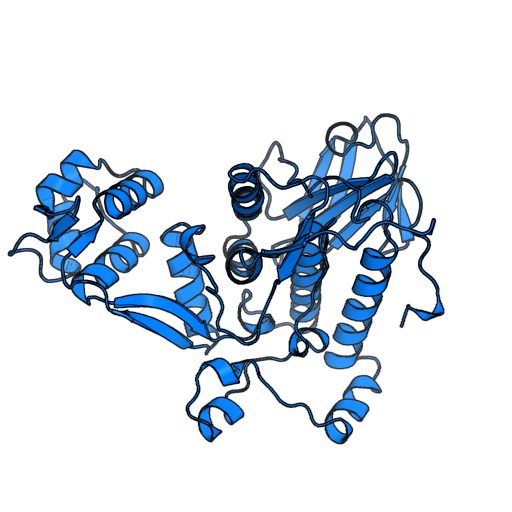 A 1 279 ? -17.508 11.661 6.228 1.00 90.81 279 PHE A N 1
ATOM 2217 C CA . PHE A 1 279 ? -17.171 12.336 4.960 1.00 90.81 279 PHE A CA 1
ATOM 2218 C C . PHE A 1 279 ? -16.959 13.858 5.061 1.00 90.81 279 PHE A C 1
ATOM 2220 O O . PHE A 1 279 ? -16.389 14.488 4.168 1.00 90.81 279 PHE A O 1
ATOM 2227 N N . ARG A 1 280 ? -17.425 14.461 6.158 1.00 90.19 280 ARG A N 1
ATOM 2228 C CA . ARG A 1 280 ? -17.177 15.870 6.517 1.00 90.19 280 ARG A CA 1
ATOM 2229 C C . ARG A 1 280 ? -15.933 16.071 7.391 1.00 90.19 280 ARG A C 1
ATOM 2231 O O . ARG A 1 280 ? -15.726 17.179 7.865 1.00 90.19 280 ARG A O 1
ATOM 2238 N N . GLY A 1 281 ? -15.182 15.008 7.657 1.00 92.06 281 GLY A N 1
ATOM 2239 C CA . GLY A 1 281 ? -13.919 15.074 8.377 1.00 92.06 281 GLY A CA 1
ATOM 2240 C C . GLY A 1 281 ? -12.788 15.608 7.511 1.00 92.06 281 GLY A C 1
ATOM 2241 O O . GLY A 1 281 ? -12.994 16.015 6.367 1.00 92.06 281 GLY A O 1
ATOM 2242 N N . GLU A 1 282 ? -11.592 15.560 8.076 1.00 92.38 282 GLU A N 1
ATOM 2243 C CA . GLU A 1 282 ? -10.339 15.912 7.414 1.00 92.38 282 GLU A CA 1
ATOM 2244 C C . GLU A 1 282 ? -9.797 14.729 6.599 1.00 92.38 282 GLU A C 1
ATOM 2246 O O . GLU A 1 282 ? -10.158 13.571 6.832 1.00 92.38 282 GLU A O 1
ATOM 2251 N N . GLU A 1 283 ? -8.918 15.006 5.634 1.00 92.19 283 GLU A N 1
ATOM 2252 C CA . GLU A 1 283 ? -8.157 13.943 4.971 1.00 92.19 283 GLU A CA 1
ATOM 2253 C C . GLU A 1 283 ? -7.278 13.199 5.989 1.00 92.19 283 GLU A C 1
ATOM 2255 O O . GLU A 1 283 ? -6.748 13.795 6.937 1.00 92.19 283 GLU A O 1
ATOM 2260 N N . ALA A 1 284 ? -7.125 11.888 5.783 1.00 95.19 284 ALA A N 1
ATOM 2261 C CA . ALA A 1 284 ? -6.261 11.056 6.610 1.00 95.19 284 ALA A CA 1
ATOM 2262 C C . ALA A 1 284 ? -4.813 11.570 6.567 1.00 95.19 284 ALA A C 1
ATOM 2264 O O . ALA A 1 284 ? -4.362 12.118 5.562 1.00 95.19 284 ALA A O 1
ATOM 2265 N N . LYS A 1 285 ? -4.068 11.376 7.658 1.00 95.50 285 LYS A N 1
ATOM 2266 C CA . LYS A 1 285 ? -2.668 11.811 7.767 1.00 95.50 285 LYS A CA 1
ATOM 2267 C C . LYS A 1 285 ? -1.778 10.658 8.196 1.00 95.50 285 LYS A C 1
ATOM 2269 O O . LYS A 1 285 ? -2.116 9.928 9.125 1.00 95.50 285 LYS A O 1
ATOM 2274 N N . LEU A 1 286 ? -0.619 10.527 7.554 1.00 96.25 286 LEU A N 1
ATOM 2275 C CA . LEU A 1 286 ? 0.461 9.677 8.048 1.00 96.25 286 LEU A CA 1
ATOM 2276 C C . LEU A 1 286 ? 1.174 10.406 9.193 1.00 96.25 286 LEU A C 1
ATOM 2278 O O . LEU A 1 286 ? 1.655 11.523 9.002 1.00 96.25 286 LEU A O 1
ATOM 2282 N N . LEU A 1 287 ? 1.245 9.789 10.371 1.00 95.38 287 LEU A N 1
ATOM 2283 C CA . LEU A 1 287 ? 2.041 10.313 11.477 1.00 95.38 287 LEU A CA 1
ATOM 2284 C C . LEU A 1 287 ? 3.492 9.855 11.339 1.00 95.38 287 LEU A C 1
ATOM 2286 O O . LEU A 1 287 ? 3.770 8.662 11.210 1.00 95.38 287 LEU A O 1
ATOM 2290 N N . SER A 1 288 ? 4.415 10.808 11.417 1.00 90.31 288 SER A N 1
ATOM 2291 C CA . SER A 1 288 ? 5.846 10.524 11.410 1.00 90.31 288 SER A CA 1
ATOM 2292 C C . SER A 1 288 ? 6.294 9.890 12.725 1.00 90.31 288 SER A C 1
ATOM 2294 O O . SER A 1 288 ? 5.797 10.214 13.804 1.00 90.31 288 SER A O 1
ATOM 2296 N N . MET A 1 289 ? 7.292 9.017 12.638 1.00 87.94 289 MET A N 1
ATOM 2297 C CA . MET A 1 289 ? 7.972 8.448 13.797 1.00 87.94 289 MET A CA 1
ATOM 2298 C C . MET A 1 289 ? 9.381 9.029 13.901 1.00 87.94 289 MET A C 1
ATOM 2300 O O . MET A 1 289 ? 10.086 9.118 12.900 1.00 87.94 289 MET A O 1
ATOM 2304 N N . GLU A 1 290 ? 9.839 9.353 15.116 1.00 83.75 290 GLU A N 1
ATOM 2305 C CA . GLU A 1 290 ? 11.221 9.825 15.338 1.00 83.75 290 GLU A CA 1
ATOM 2306 C C . GLU A 1 290 ? 12.268 8.831 14.816 1.00 83.75 290 GLU A C 1
ATOM 2308 O O . GLU A 1 290 ? 13.349 9.212 14.370 1.00 83.75 290 GLU A O 1
ATOM 2313 N N . LYS A 1 291 ? 11.951 7.536 14.909 1.00 87.12 291 LYS A N 1
ATOM 2314 C CA . LYS A 1 291 ? 12.766 6.444 14.389 1.00 87.12 291 LYS A CA 1
ATOM 2315 C C . LYS A 1 291 ? 11.911 5.621 13.433 1.00 87.12 291 LYS A C 1
ATOM 2317 O O . LYS A 1 291 ? 10.914 5.063 13.901 1.00 87.12 291 LYS A O 1
ATOM 2322 N N . PRO A 1 292 ? 12.296 5.510 12.150 1.00 88.12 292 PRO A N 1
ATOM 2323 C CA . PRO A 1 292 ? 11.587 4.675 11.194 1.00 88.12 292 PRO A CA 1
ATOM 2324 C C . PRO A 1 292 ? 11.434 3.245 11.712 1.00 88.12 292 PRO A C 1
ATOM 2326 O O . PRO A 1 292 ? 12.385 2.648 12.226 1.00 88.12 292 PRO A O 1
ATOM 2329 N N . LYS A 1 293 ? 10.219 2.713 11.594 1.00 95.38 293 LYS A N 1
ATOM 2330 C CA . LYS A 1 293 ? 9.864 1.331 11.920 1.00 95.38 293 LYS A CA 1
ATOM 2331 C C . LYS A 1 293 ? 8.958 0.780 10.823 1.00 95.38 293 LYS A C 1
ATOM 2333 O O . LYS A 1 293 ? 8.268 1.577 10.185 1.00 95.38 293 LYS A O 1
ATOM 2338 N N . PRO A 1 294 ? 8.904 -0.549 10.641 1.00 97.25 294 PRO A N 1
ATOM 2339 C CA . PRO A 1 294 ? 8.011 -1.167 9.670 1.00 97.25 294 PRO A CA 1
ATOM 2340 C C . PRO A 1 294 ? 6.548 -1.181 10.150 1.00 97.25 294 PRO A C 1
ATOM 2342 O O . PRO A 1 294 ? 5.903 -2.220 10.220 1.00 97.25 294 PRO A O 1
ATOM 2345 N N . ALA A 1 295 ? 6.018 -0.014 10.521 1.00 97.81 295 ALA A N 1
ATOM 2346 C CA . ALA A 1 295 ? 4.652 0.180 10.984 1.00 97.81 295 ALA A CA 1
ATOM 2347 C C . ALA A 1 295 ? 4.079 1.493 10.433 1.00 97.81 295 ALA A C 1
ATOM 2349 O O . ALA A 1 295 ? 4.740 2.527 10.481 1.00 97.81 295 ALA A O 1
ATOM 2350 N N . ALA A 1 296 ? 2.844 1.465 9.940 1.00 98.19 296 ALA A N 1
ATOM 2351 C CA . ALA A 1 296 ? 2.127 2.650 9.481 1.00 98.19 296 ALA A CA 1
ATOM 2352 C C . ALA A 1 296 ? 1.208 3.188 10.585 1.00 98.19 296 ALA A C 1
ATOM 2354 O O . ALA A 1 296 ? 0.473 2.417 11.205 1.00 98.19 296 ALA A O 1
ATOM 2355 N N . LEU A 1 297 ? 1.233 4.506 10.803 1.00 98.06 297 LEU A N 1
ATOM 2356 C CA . LEU A 1 297 ? 0.388 5.216 11.766 1.00 98.06 297 LEU A CA 1
ATOM 2357 C C . LEU A 1 297 ? -0.509 6.204 11.017 1.00 98.06 297 LEU A C 1
ATOM 2359 O O . LEU A 1 297 ? -0.034 7.239 10.556 1.00 98.06 297 LEU A O 1
ATOM 2363 N N . ILE A 1 298 ? -1.795 5.888 10.881 1.00 98.12 298 ILE A N 1
ATOM 2364 C CA . ILE A 1 298 ? -2.759 6.713 10.148 1.00 98.12 298 ILE A CA 1
ATOM 2365 C C . ILE A 1 298 ? -3.722 7.380 11.123 1.00 98.12 298 ILE A C 1
ATOM 2367 O O . ILE A 1 298 ? -4.447 6.710 11.858 1.00 98.12 298 ILE A O 1
ATOM 2371 N N . TYR A 1 299 ? -3.737 8.707 11.105 1.00 97.69 299 TYR A N 1
ATOM 2372 C CA . TYR A 1 299 ? -4.624 9.542 11.902 1.00 97.69 299 TYR A CA 1
ATOM 2373 C C . TYR A 1 299 ? -5.819 10.013 11.071 1.00 97.69 299 TYR A C 1
ATOM 2375 O O . TYR A 1 299 ? -5.648 10.531 9.966 1.00 97.69 299 TYR A O 1
ATOM 2383 N N . ASN A 1 300 ? -7.017 9.866 11.633 1.00 97.94 300 ASN A N 1
ATOM 2384 C CA . ASN A 1 300 ? -8.273 10.370 11.086 1.00 97.94 300 ASN A CA 1
ATOM 2385 C C . ASN A 1 300 ? -8.966 11.273 12.111 1.00 97.94 300 ASN A C 1
ATOM 2387 O O . ASN A 1 300 ? -8.889 11.028 13.319 1.00 97.94 300 ASN A O 1
ATOM 2391 N N . SER A 1 301 ? -9.671 12.300 11.634 1.00 96.81 301 SER A N 1
ATOM 2392 C CA . SER A 1 301 ? -10.439 13.188 12.505 1.00 96.81 301 SER A CA 1
ATOM 2393 C C . SER A 1 301 ? -11.639 13.821 11.820 1.00 96.81 301 SER A C 1
ATOM 2395 O O . SER A 1 301 ? -11.552 14.256 10.672 1.00 96.81 301 SER A O 1
ATOM 2397 N N . CYS A 1 302 ? -12.720 13.983 12.579 1.00 96.38 302 CYS A N 1
ATOM 2398 C CA . CYS A 1 302 ? -13.884 14.769 12.193 1.00 96.38 302 CYS A CA 1
ATOM 2399 C C . CYS A 1 302 ? -14.428 15.502 13.423 1.00 96.38 302 CYS A C 1
ATOM 2401 O O . CYS A 1 302 ? -14.954 14.878 14.343 1.00 96.38 302 CYS A O 1
ATOM 2403 N N . ASN A 1 303 ? -14.357 16.836 13.430 1.00 93.56 303 ASN A N 1
ATOM 2404 C CA . ASN A 1 303 ? -14.669 17.651 14.611 1.00 93.56 303 ASN A CA 1
ATOM 2405 C C . ASN A 1 303 ? -13.834 17.199 15.833 1.00 93.56 303 ASN A C 1
ATOM 2407 O O . ASN A 1 303 ? -12.607 17.160 15.757 1.00 93.56 303 ASN A O 1
ATOM 2411 N N . ASP A 1 304 ? -14.489 16.848 16.943 1.00 93.81 304 ASP A N 1
ATOM 2412 C CA . ASP A 1 304 ? -13.841 16.370 18.171 1.00 93.81 304 ASP A CA 1
ATOM 2413 C C . ASP A 1 304 ? -13.502 14.867 18.144 1.00 93.81 304 ASP A C 1
ATOM 2415 O O . ASP A 1 304 ? -12.798 14.381 19.033 1.00 93.81 304 ASP A O 1
ATOM 2419 N N . GLU A 1 305 ? -13.980 14.133 17.134 1.00 96.38 305 GLU A N 1
ATOM 2420 C CA . GLU A 1 305 ? -13.774 12.691 16.990 1.00 96.38 305 GLU A CA 1
ATOM 2421 C C . GLU A 1 305 ? -12.433 12.404 16.318 1.00 96.38 305 GLU A C 1
ATOM 2423 O O . GLU A 1 305 ? -12.065 13.042 15.325 1.00 96.38 305 GLU A O 1
ATOM 2428 N N . LYS A 1 306 ? -11.687 11.453 16.884 1.00 97.19 306 LYS A N 1
ATOM 2429 C CA . LYS A 1 306 ? -10.301 11.157 16.507 1.00 97.19 306 LYS A CA 1
ATOM 2430 C C . LYS A 1 306 ? -10.030 9.667 16.586 1.00 97.19 306 LYS A C 1
ATOM 2432 O O . LYS A 1 306 ? -10.330 9.053 17.616 1.00 97.19 306 LYS A O 1
ATOM 2437 N N . SER A 1 307 ? -9.359 9.158 15.559 1.00 98.25 307 SER A N 1
ATOM 2438 C CA . SER A 1 307 ? -8.922 7.769 15.497 1.00 98.25 307 SER A CA 1
ATOM 2439 C C . SER A 1 307 ? -7.480 7.654 15.022 1.00 98.25 307 SER A C 1
ATOM 2441 O O . SER A 1 307 ? -7.059 8.345 14.093 1.00 98.25 307 SER A O 1
ATOM 2443 N N . LEU A 1 308 ? -6.722 6.760 15.655 1.00 98.56 308 LEU A N 1
ATOM 2444 C CA . LEU A 1 308 ? -5.366 6.388 15.261 1.00 98.56 308 LEU A CA 1
ATOM 2445 C C . LEU A 1 308 ? -5.335 4.900 14.919 1.00 98.56 308 LEU A C 1
ATOM 2447 O O . LEU A 1 308 ? -5.466 4.048 15.795 1.00 98.56 308 LEU A O 1
ATOM 2451 N N . CYS A 1 309 ? -5.107 4.595 13.648 1.00 98.62 309 CYS A N 1
ATOM 2452 C CA . CYS A 1 309 ? -4.866 3.242 13.178 1.00 98.62 309 CYS A CA 1
ATOM 2453 C C . CYS A 1 309 ? -3.359 2.976 13.127 1.00 98.62 309 CYS A C 1
ATOM 2455 O O . CYS A 1 309 ? -2.620 3.716 12.480 1.00 98.62 309 CYS A O 1
ATOM 2457 N N . ALA A 1 310 ? -2.910 1.901 13.770 1.00 98.50 310 ALA A N 1
ATOM 2458 C CA . ALA A 1 310 ? -1.539 1.417 13.696 1.00 98.50 310 ALA A CA 1
ATOM 2459 C C . ALA A 1 310 ? -1.512 0.029 13.048 1.00 98.50 310 ALA A C 1
ATOM 2461 O O . ALA A 1 310 ? -2.228 -0.87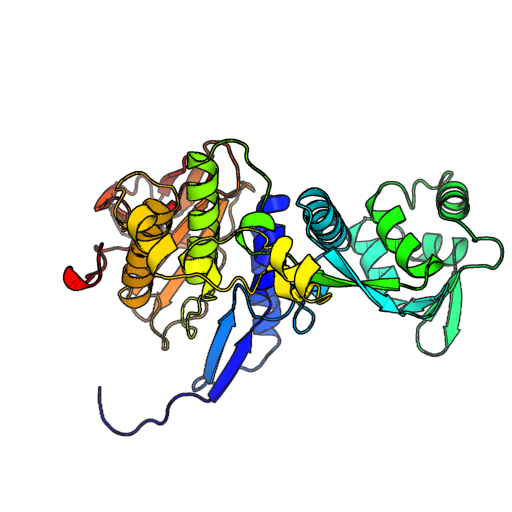2 13.487 1.00 98.50 310 ALA A O 1
ATOM 2462 N N . VAL A 1 311 ? -0.688 -0.148 12.015 1.00 98.81 311 VAL A N 1
ATOM 2463 C CA . VAL A 1 311 ? -0.573 -1.406 11.262 1.00 98.81 311 VAL A CA 1
ATOM 2464 C C . VAL A 1 311 ? 0.889 -1.813 11.162 1.00 98.81 311 VAL A C 1
ATOM 2466 O O . VAL A 1 311 ? 1.711 -1.036 10.681 1.00 98.81 311 VAL A O 1
ATOM 2469 N N . ASN A 1 312 ? 1.210 -3.031 11.589 1.00 98.69 312 ASN A N 1
ATOM 2470 C CA . ASN A 1 312 ? 2.514 -3.640 11.362 1.00 98.69 312 ASN A CA 1
ATOM 2471 C C . ASN A 1 312 ? 2.632 -4.124 9.906 1.00 98.69 312 ASN A C 1
ATOM 2473 O O . ASN A 1 312 ? 1.739 -4.792 9.388 1.00 98.69 312 ASN A O 1
ATOM 2477 N N . LEU A 1 313 ? 3.737 -3.777 9.250 1.00 98.50 313 LEU A N 1
ATOM 2478 C CA . LEU A 1 313 ? 4.023 -4.089 7.850 1.00 98.50 313 LEU A CA 1
ATOM 2479 C C . LEU A 1 313 ? 4.951 -5.304 7.685 1.00 98.50 313 LEU A C 1
ATOM 2481 O O . LEU A 1 313 ? 5.237 -5.695 6.554 1.00 98.50 313 LEU A O 1
ATOM 2485 N N . SER A 1 314 ? 5.434 -5.895 8.780 1.00 97.81 314 SER A N 1
ATOM 2486 C CA . SER A 1 314 ? 6.396 -6.996 8.779 1.00 97.81 314 SER A CA 1
ATOM 2487 C C . SER A 1 314 ? 5.854 -8.273 9.427 1.00 97.81 314 SER A C 1
ATOM 2489 O O . SER A 1 314 ? 4.866 -8.276 10.165 1.00 97.81 314 SER A O 1
ATOM 2491 N N . GLY A 1 315 ? 6.559 -9.376 9.164 1.00 97.00 315 GLY A N 1
ATOM 2492 C CA . GLY A 1 315 ? 6.341 -10.674 9.806 1.00 97.00 315 GLY A CA 1
ATOM 2493 C C . GLY A 1 315 ? 6.947 -10.793 11.212 1.00 97.00 315 GLY A C 1
ATOM 2494 O O . GLY A 1 315 ? 7.041 -11.900 11.732 1.00 97.00 315 GLY A O 1
ATOM 2495 N N . GLU A 1 316 ? 7.385 -9.688 11.820 1.00 97.06 316 GLU A N 1
ATOM 2496 C CA . GLU A 1 316 ? 8.013 -9.659 13.144 1.00 97.06 316 GLU A CA 1
ATOM 2497 C C . GLU A 1 316 ? 7.215 -8.783 14.110 1.00 97.06 316 GLU A C 1
ATOM 2499 O O . GLU A 1 316 ? 6.566 -7.825 13.701 1.00 97.06 316 GLU A O 1
ATOM 2504 N N . THR A 1 317 ? 7.287 -9.063 15.411 1.00 98.12 317 THR A N 1
ATOM 2505 C CA . THR A 1 317 ? 6.675 -8.196 16.426 1.00 98.12 317 THR A CA 1
ATOM 2506 C C . THR A 1 317 ? 7.407 -6.858 16.511 1.00 98.12 317 THR A C 1
ATOM 2508 O O . THR A 1 317 ? 8.620 -6.811 16.715 1.00 98.12 317 THR A O 1
ATOM 2511 N N . ILE A 1 318 ? 6.654 -5.760 16.451 1.00 97.44 318 ILE A N 1
ATOM 2512 C CA . ILE A 1 318 ? 7.166 -4.397 16.583 1.00 97.44 318 ILE A CA 1
ATOM 2513 C C . ILE A 1 318 ? 6.631 -3.777 17.867 1.00 97.44 318 ILE A C 1
ATOM 2515 O O . ILE A 1 318 ? 5.433 -3.786 18.139 1.00 97.44 318 ILE A O 1
ATOM 2519 N N . THR A 1 319 ? 7.518 -3.156 18.635 1.00 96.62 319 THR A N 1
ATOM 2520 C CA . THR A 1 319 ? 7.136 -2.236 19.710 1.00 96.62 319 THR A CA 1
ATOM 2521 C C . THR A 1 319 ? 7.421 -0.813 19.276 1.00 96.62 319 THR A C 1
ATOM 2523 O O . THR A 1 319 ? 8.457 -0.558 18.662 1.00 96.62 319 THR A O 1
ATOM 2526 N N . LEU A 1 320 ? 6.543 0.139 19.569 1.00 95.50 320 LEU A N 1
ATOM 2527 C CA . LEU A 1 320 ? 6.772 1.559 19.300 1.00 95.50 320 LEU A CA 1
ATOM 2528 C C . LEU A 1 320 ? 5.998 2.431 20.290 1.00 95.50 320 LEU A C 1
ATOM 2530 O O . LEU A 1 320 ? 5.017 1.985 20.870 1.00 95.50 320 LEU A O 1
ATOM 2534 N N . ALA A 1 321 ? 6.459 3.662 20.490 1.00 94.69 321 ALA A N 1
ATOM 2535 C CA . ALA A 1 321 ? 5.802 4.630 21.357 1.00 94.69 321 ALA A CA 1
ATOM 2536 C C . ALA A 1 321 ? 5.354 5.816 20.507 1.00 94.69 321 ALA A C 1
ATOM 2538 O O . ALA A 1 321 ? 6.162 6.373 19.761 1.00 94.69 321 ALA A O 1
ATOM 2539 N N . VAL A 1 322 ? 4.084 6.192 20.622 1.00 95.06 322 VAL A N 1
ATOM 2540 C CA . VAL A 1 322 ? 3.501 7.338 19.917 1.00 95.06 322 VAL A CA 1
ATOM 2541 C C . VAL A 1 322 ? 3.271 8.461 20.916 1.00 95.06 322 VAL A C 1
ATOM 2543 O O . VAL A 1 322 ? 2.741 8.231 22.002 1.00 95.06 322 VAL A O 1
ATOM 2546 N N . ASN A 1 323 ? 3.662 9.684 20.570 1.00 94.81 323 ASN A N 1
ATOM 2547 C CA . ASN A 1 323 ? 3.327 10.848 21.378 1.00 94.81 323 ASN A CA 1
ATOM 2548 C C . ASN A 1 323 ? 1.814 11.106 21.288 1.00 94.81 323 ASN A C 1
ATOM 2550 O O . ASN A 1 323 ? 1.267 11.290 20.201 1.00 94.81 323 ASN A O 1
ATOM 2554 N N . ALA A 1 324 ? 1.130 11.119 22.432 1.00 95.00 324 ALA A N 1
ATOM 2555 C CA . ALA A 1 324 ? -0.315 11.298 22.486 1.00 95.00 324 ALA A CA 1
ATOM 2556 C C . ALA A 1 324 ? -0.754 12.666 21.946 1.00 95.00 324 ALA A C 1
ATOM 2558 O O . ALA A 1 324 ? -1.832 12.766 21.374 1.00 95.00 324 ALA A O 1
ATOM 2559 N N . VAL A 1 325 ? 0.066 13.712 22.094 1.00 93.50 325 VAL A N 1
ATOM 2560 C CA . VAL A 1 325 ? -0.221 15.044 21.542 1.00 93.50 325 VAL A CA 1
ATOM 2561 C C . VAL A 1 325 ? -0.170 15.011 20.018 1.00 93.50 325 VAL A C 1
ATOM 2563 O O . VAL A 1 325 ? -1.116 15.473 19.382 1.00 93.50 325 VAL A O 1
ATOM 2566 N N . ASP A 1 326 ? 0.873 14.408 19.444 1.00 90.94 326 ASP A N 1
ATOM 2567 C CA . ASP A 1 326 ? 1.042 14.302 17.986 1.00 90.94 326 ASP A CA 1
ATOM 2568 C C . ASP A 1 326 ? -0.051 13.426 17.352 1.00 90.94 326 ASP A C 1
ATOM 2570 O O . ASP A 1 326 ? -0.495 13.680 16.236 1.00 90.94 326 ASP A O 1
ATOM 2574 N N . ALA A 1 327 ? -0.555 12.443 18.103 1.00 91.56 327 ALA A N 1
ATOM 2575 C CA . ALA A 1 327 ? -1.705 11.623 17.733 1.00 91.56 327 ALA A CA 1
ATOM 2576 C C . ALA A 1 327 ? -3.074 12.273 18.030 1.00 91.56 327 ALA A C 1
ATOM 2578 O O . ALA A 1 327 ? -4.105 11.616 17.914 1.00 91.56 327 ALA A O 1
ATOM 2579 N N . GLY A 1 328 ? -3.119 13.544 18.441 1.00 91.50 328 GLY A N 1
ATOM 2580 C CA . GLY A 1 328 ? -4.364 14.284 18.675 1.00 91.50 328 GLY A CA 1
ATOM 2581 C C . GLY A 1 328 ? -5.073 13.985 20.005 1.00 91.50 328 GLY A C 1
ATOM 2582 O O . GLY A 1 328 ? -6.145 14.535 20.266 1.00 91.50 328 GLY A O 1
ATOM 2583 N N . PHE A 1 329 ? -4.481 13.187 20.889 1.00 95.75 329 PHE A N 1
ATOM 2584 C CA . PHE A 1 329 ? -5.025 12.754 22.184 1.00 95.75 329 PHE A CA 1
ATOM 2585 C C . PHE A 1 329 ? -4.431 13.514 23.382 1.00 95.75 329 PHE A C 1
ATOM 2587 O O . PHE A 1 329 ? -4.273 12.966 24.476 1.00 95.75 329 PHE A O 1
ATOM 2594 N N . ALA A 1 330 ? -4.096 14.793 23.199 1.00 92.94 330 ALA A N 1
ATOM 2595 C CA . ALA A 1 330 ? -3.573 15.635 24.271 1.00 92.94 330 ALA A CA 1
ATOM 2596 C C . ALA A 1 330 ? -4.505 15.643 25.501 1.00 92.94 330 ALA A C 1
ATOM 2598 O O . ALA A 1 330 ? -5.701 15.915 25.392 1.00 92.94 330 ALA A O 1
ATOM 2599 N N . GLY A 1 331 ? -3.944 15.354 26.679 1.00 92.31 331 GLY A N 1
ATOM 2600 C CA . GLY A 1 331 ? -4.675 15.334 27.952 1.00 92.31 331 GLY A CA 1
ATOM 2601 C C . GLY A 1 331 ? -5.510 14.075 28.215 1.00 92.31 331 GLY A C 1
ATOM 2602 O O . GLY A 1 331 ? -6.093 13.964 29.294 1.00 92.31 331 GLY A O 1
ATOM 2603 N N . ALA A 1 332 ? -5.561 13.118 27.285 1.00 96.12 332 ALA A N 1
ATOM 2604 C CA . ALA A 1 332 ? -6.198 11.830 27.528 1.00 96.12 332 ALA A CA 1
ATOM 2605 C C . ALA A 1 332 ? -5.344 10.959 28.466 1.00 96.12 332 ALA A C 1
ATOM 2607 O O . ALA A 1 332 ? -4.115 10.967 28.400 1.00 96.12 332 ALA A O 1
ATOM 2608 N N . SER A 1 333 ? -6.001 10.187 29.333 1.00 96.94 333 SER A N 1
ATOM 2609 C CA . SER A 1 333 ? -5.347 9.218 30.226 1.00 96.94 333 SER A CA 1
ATOM 2610 C C . SER A 1 333 ? -5.335 7.797 29.666 1.00 96.94 333 SER A C 1
ATOM 2612 O O . SER A 1 333 ? -4.545 6.964 30.107 1.00 96.94 333 SER A O 1
ATOM 2614 N N . SER A 1 334 ? -6.223 7.500 28.718 1.00 97.75 334 SER A N 1
ATOM 2615 C CA . SER A 1 334 ? -6.340 6.186 28.093 1.00 97.75 334 SER A CA 1
ATOM 2616 C C . SER A 1 334 ? -7.085 6.262 26.762 1.00 97.75 334 SER A C 1
ATOM 2618 O O . SER A 1 334 ? -7.798 7.234 26.510 1.00 97.75 334 SER A O 1
ATOM 2620 N N . LEU A 1 335 ? -6.918 5.227 25.943 1.00 98.38 335 LEU A N 1
ATOM 2621 C CA . LEU A 1 335 ? -7.576 5.019 24.654 1.00 98.38 335 LEU A CA 1
ATOM 2622 C C . LEU A 1 335 ? -8.174 3.614 24.604 1.00 98.38 335 LEU A C 1
ATOM 2624 O O . LEU A 1 335 ? -7.732 2.723 25.328 1.00 98.38 335 LEU A O 1
ATOM 2628 N N . VAL A 1 336 ? -9.158 3.400 23.741 1.00 98.38 336 VAL A N 1
ATOM 2629 C CA . VAL A 1 336 ? -9.754 2.083 23.493 1.00 98.38 336 VAL A CA 1
ATOM 2630 C C . VAL A 1 336 ? -9.262 1.563 22.152 1.00 98.38 336 VAL A C 1
ATOM 2632 O O . VAL A 1 336 ? -9.376 2.268 21.157 1.00 98.38 336 VAL A O 1
ATOM 2635 N N . ASP A 1 337 ? -8.744 0.336 22.122 1.00 98.38 337 ASP A N 1
ATOM 2636 C CA . ASP A 1 337 ? -8.527 -0.403 20.880 1.00 98.38 337 ASP A CA 1
ATOM 2637 C C . ASP A 1 337 ? -9.829 -1.072 20.437 1.00 98.38 337 ASP A C 1
ATOM 2639 O O . ASP A 1 337 ? -10.345 -1.967 21.106 1.00 98.38 337 ASP A O 1
ATOM 2643 N N . ASN A 1 338 ? -10.351 -0.645 19.294 1.00 98.25 338 ASN A N 1
ATOM 2644 C CA . ASN A 1 338 ? -11.637 -1.081 18.766 1.00 98.25 338 ASN A CA 1
ATOM 2645 C C . ASN A 1 338 ? -11.599 -2.479 18.137 1.00 98.25 338 ASN A C 1
ATOM 2647 O O . ASN A 1 338 ? -12.658 -3.057 17.911 1.00 98.25 338 ASN A O 1
ATOM 2651 N N . PHE A 1 339 ? -10.415 -3.061 17.904 1.00 96.62 339 PHE A N 1
ATOM 2652 C CA . PHE A 1 339 ? -10.320 -4.465 17.496 1.00 96.62 339 PHE A CA 1
ATOM 2653 C C . PHE A 1 339 ? -10.402 -5.425 18.686 1.00 96.62 339 PHE A C 1
ATOM 2655 O O . PHE A 1 339 ? -11.143 -6.405 18.636 1.00 96.62 339 PHE A O 1
ATOM 2662 N N . SER A 1 340 ? -9.649 -5.168 19.762 1.00 95.50 340 SER A N 1
ATOM 2663 C CA . SER A 1 340 ? -9.611 -6.064 20.930 1.00 95.50 340 SER A CA 1
ATOM 2664 C C . SER A 1 340 ? -10.572 -5.685 22.061 1.00 95.50 340 SER A C 1
ATOM 2666 O O . SER A 1 340 ? -10.769 -6.477 22.986 1.00 95.50 340 SER A O 1
ATOM 2668 N N . GLY A 1 341 ? -11.131 -4.472 22.035 1.00 95.50 341 GLY A N 1
ATOM 2669 C CA . GLY A 1 341 ? -11.918 -3.881 23.121 1.00 95.50 341 GLY A CA 1
ATOM 2670 C C . GLY A 1 341 ? -11.090 -3.491 24.352 1.00 95.50 341 GLY A C 1
ATOM 2671 O O . GLY A 1 341 ? -11.652 -3.110 25.379 1.00 95.50 341 GLY A O 1
ATOM 2672 N N . ARG A 1 342 ? -9.758 -3.615 24.294 1.00 96.56 342 ARG A N 1
ATOM 2673 C CA . ARG A 1 342 ? -8.870 -3.322 25.426 1.00 96.56 342 ARG A CA 1
ATOM 2674 C C . ARG A 1 342 ? -8.647 -1.822 25.567 1.00 96.56 342 ARG A C 1
ATOM 2676 O O . ARG A 1 342 ? -8.564 -1.091 24.585 1.00 96.56 342 ARG A O 1
ATOM 2683 N N . THR A 1 343 ? -8.475 -1.376 26.806 1.00 97.69 343 THR A N 1
ATOM 2684 C CA . THR A 1 343 ? -8.058 -0.006 27.115 1.00 97.69 343 THR A CA 1
ATOM 2685 C C . THR A 1 343 ? -6.539 0.062 27.246 1.00 97.69 343 THR A C 1
ATOM 2687 O O . THR A 1 343 ? -5.946 -0.710 28.001 1.00 97.69 343 THR A O 1
ATOM 2690 N N . LEU A 1 344 ? -5.916 0.993 26.529 1.00 97.44 344 LEU A N 1
ATOM 2691 C CA . LEU A 1 344 ? -4.494 1.302 26.602 1.00 97.44 344 LEU A CA 1
ATOM 2692 C C . LEU A 1 344 ? -4.308 2.578 27.423 1.00 97.44 344 LEU A C 1
ATOM 2694 O O . LEU A 1 344 ? -4.904 3.608 27.114 1.00 97.44 344 LEU A O 1
ATOM 2698 N N . SER A 1 345 ? -3.479 2.522 28.461 1.00 97.25 345 SER A N 1
ATOM 2699 C CA . SER A 1 345 ? -3.134 3.700 29.262 1.00 97.25 345 SER A CA 1
ATOM 2700 C C . SER A 1 345 ? -2.127 4.585 28.534 1.00 97.25 345 SER A C 1
ATOM 2702 O O . SER A 1 345 ? -1.211 4.085 27.885 1.00 97.25 345 SER A O 1
ATOM 2704 N N . ILE A 1 346 ? -2.260 5.898 28.707 1.00 97.31 346 ILE A N 1
ATOM 2705 C CA . ILE A 1 346 ? -1.261 6.877 28.278 1.00 97.31 346 ILE A CA 1
ATOM 2706 C C . ILE A 1 346 ? -0.369 7.183 29.479 1.00 97.31 346 ILE A C 1
ATOM 2708 O O . ILE A 1 346 ? -0.850 7.648 30.514 1.00 97.31 346 ILE A O 1
ATOM 2712 N N . ILE A 1 347 ? 0.929 6.916 29.348 1.00 95.94 347 ILE A N 1
ATOM 2713 C CA . ILE A 1 347 ? 1.920 7.095 30.417 1.00 95.94 347 ILE A CA 1
ATOM 2714 C C . ILE A 1 347 ? 2.935 8.128 29.944 1.00 95.94 347 ILE A C 1
ATOM 2716 O O . ILE A 1 347 ? 3.466 8.016 28.844 1.00 95.94 347 ILE A O 1
ATOM 2720 N N . ASP A 1 348 ? 3.160 9.172 30.743 1.00 94.19 348 ASP A N 1
ATOM 2721 C CA . ASP A 1 348 ? 4.073 10.278 30.414 1.00 94.19 348 ASP A CA 1
ATOM 2722 C C . ASP A 1 348 ? 3.823 10.892 29.020 1.00 94.19 348 ASP A C 1
ATOM 2724 O O . ASP A 1 348 ? 4.746 11.256 28.292 1.00 94.19 348 ASP A O 1
ATOM 2728 N N . GLY A 1 349 ? 2.544 10.986 28.630 1.00 94.00 349 GLY A N 1
ATOM 2729 C CA . GLY A 1 349 ? 2.127 11.516 27.329 1.00 94.00 349 GLY A CA 1
ATOM 2730 C C . GLY A 1 349 ? 2.415 10.592 26.141 1.00 94.00 349 GLY A C 1
ATOM 2731 O O . GLY A 1 349 ? 2.343 11.046 25.001 1.00 94.00 349 GLY A O 1
ATOM 2732 N N . LYS A 1 350 ? 2.737 9.316 26.379 1.00 95.38 350 LYS A N 1
ATOM 2733 C CA . LYS A 1 350 ? 3.031 8.322 25.341 1.00 95.38 350 LYS A CA 1
ATOM 2734 C C . LYS A 1 350 ? 2.023 7.181 25.336 1.00 95.38 350 LYS A C 1
ATOM 2736 O O . LYS A 1 350 ? 1.526 6.761 26.379 1.00 95.38 350 LYS A O 1
ATOM 2741 N N . ILE A 1 351 ? 1.754 6.685 24.136 1.00 96.00 351 ILE A N 1
ATOM 2742 C CA . ILE A 1 351 ? 0.969 5.487 23.861 1.00 96.00 351 ILE A CA 1
ATOM 2743 C C . ILE A 1 351 ? 1.966 4.400 23.457 1.00 96.00 351 ILE A C 1
ATOM 2745 O O . ILE A 1 351 ? 2.527 4.454 22.359 1.00 96.00 351 ILE A O 1
ATOM 2749 N N . ASP A 1 352 ? 2.205 3.435 24.340 1.00 95.69 352 ASP A N 1
ATOM 2750 C CA . ASP A 1 352 ? 3.073 2.296 24.043 1.00 95.69 352 ASP A CA 1
ATOM 2751 C C . ASP A 1 352 ? 2.281 1.220 23.294 1.00 95.69 352 ASP A C 1
ATOM 2753 O O . ASP A 1 352 ? 1.291 0.683 23.795 1.00 95.69 352 ASP A O 1
ATOM 2757 N N . LEU A 1 353 ? 2.725 0.906 22.080 1.00 96.31 353 LEU A N 1
ATOM 2758 C CA . LEU A 1 353 ? 2.110 -0.079 21.202 1.00 96.31 353 LEU A CA 1
ATOM 2759 C C . LEU A 1 353 ? 3.035 -1.281 21.037 1.00 96.31 353 LEU A C 1
ATOM 2761 O O . LEU A 1 353 ? 4.230 -1.140 20.771 1.00 96.31 353 LEU A O 1
ATOM 2765 N N . MET A 1 354 ? 2.450 -2.469 21.140 1.00 96.94 354 MET A N 1
ATOM 2766 C CA . MET A 1 354 ? 3.067 -3.732 20.755 1.00 96.94 354 MET A CA 1
ATOM 2767 C C . MET A 1 354 ? 2.185 -4.364 19.685 1.00 96.94 354 MET A C 1
ATOM 2769 O O . MET A 1 354 ? 1.053 -4.753 19.962 1.00 96.94 354 MET A O 1
ATOM 2773 N N . LEU A 1 355 ? 2.702 -4.429 18.465 1.00 97.88 355 LEU A N 1
ATOM 2774 C CA . LEU A 1 355 ? 2.031 -5.005 17.312 1.00 97.88 355 LEU A CA 1
ATOM 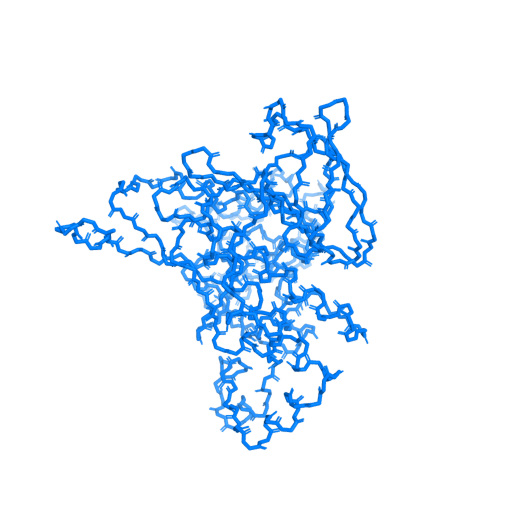2775 C C . LEU A 1 355 ? 2.705 -6.339 17.001 1.00 97.88 355 LEU A C 1
ATOM 2777 O O . LEU A 1 355 ? 3.897 -6.370 16.700 1.00 97.88 355 LEU A O 1
ATOM 2781 N N . GLU A 1 356 ? 1.959 -7.439 17.078 1.00 98.12 356 GLU A N 1
ATOM 2782 C CA . GLU A 1 356 ? 2.424 -8.744 16.585 1.00 98.12 356 GLU A CA 1
ATOM 2783 C C . GLU A 1 356 ? 2.683 -8.688 15.070 1.00 98.12 356 GLU A C 1
ATOM 2785 O O . GLU A 1 356 ? 2.378 -7.677 14.438 1.00 98.12 356 GLU A O 1
ATOM 2790 N N . ALA A 1 357 ? 3.260 -9.739 14.483 1.00 98.25 357 ALA A N 1
ATOM 2791 C CA . ALA A 1 357 ? 3.469 -9.842 13.036 1.00 98.25 357 ALA A CA 1
ATOM 2792 C C . ALA A 1 357 ? 2.176 -9.510 12.269 1.00 98.25 357 ALA A C 1
ATOM 2794 O O . ALA A 1 357 ? 1.139 -10.123 12.515 1.00 98.25 357 ALA A O 1
ATOM 2795 N N . TYR A 1 358 ? 2.223 -8.503 11.391 1.00 98.56 358 TYR A N 1
ATOM 2796 C CA . TYR A 1 358 ? 1.051 -7.942 10.698 1.00 98.56 358 TYR A CA 1
ATOM 2797 C C . TYR A 1 358 ? -0.125 -7.513 11.604 1.00 98.56 358 TYR A C 1
ATOM 2799 O O . TYR A 1 358 ? -1.254 -7.318 11.155 1.00 98.56 358 TYR A O 1
ATOM 2807 N N . GLY A 1 359 ? 0.135 -7.329 12.896 1.00 98.25 359 GLY A N 1
ATOM 2808 C CA . GLY A 1 359 ? -0.829 -6.901 13.893 1.00 98.25 359 GLY A CA 1
ATOM 2809 C C . GLY A 1 359 ? -1.358 -5.495 13.626 1.00 98.25 359 GLY A C 1
ATOM 2810 O O . GLY A 1 359 ? -0.680 -4.629 13.065 1.00 98.25 359 GLY A O 1
ATOM 2811 N N . ARG A 1 360 ? -2.594 -5.268 14.064 1.00 98.38 360 ARG A N 1
ATOM 2812 C CA . ARG A 1 360 ? -3.344 -4.032 13.845 1.00 98.38 360 ARG A CA 1
ATOM 2813 C C . ARG A 1 360 ? -3.965 -3.557 15.145 1.00 98.38 360 ARG A C 1
ATOM 2815 O O . ARG A 1 360 ? -4.436 -4.371 15.934 1.00 98.38 360 ARG A O 1
ATOM 2822 N N . ILE A 1 361 ? -4.014 -2.246 15.328 1.00 98.44 361 ILE A N 1
ATOM 2823 C CA . ILE A 1 361 ? -4.673 -1.583 16.453 1.00 98.44 361 ILE A CA 1
ATOM 2824 C C . ILE A 1 361 ? -5.462 -0.387 15.907 1.00 98.44 361 ILE A C 1
ATOM 2826 O O . ILE A 1 361 ? -4.960 0.333 15.042 1.00 98.44 361 ILE A O 1
ATOM 2830 N N . TRP A 1 362 ? -6.669 -0.152 16.430 1.00 98.69 362 TRP A N 1
ATOM 2831 C CA . TRP A 1 362 ? -7.503 0.991 16.045 1.00 98.69 362 TRP A CA 1
ATOM 2832 C C . TRP A 1 362 ? -7.958 1.771 17.275 1.00 98.69 362 TRP A C 1
ATOM 2834 O O . TRP A 1 362 ? -8.896 1.369 17.960 1.00 98.69 362 TRP A O 1
ATOM 2844 N N . LEU A 1 363 ? -7.287 2.880 17.580 1.00 98.62 363 LEU A N 1
ATOM 2845 C CA . LEU A 1 363 ? -7.472 3.624 18.825 1.00 98.62 363 LEU A CA 1
ATOM 2846 C C . LEU A 1 363 ? -8.427 4.795 18.678 1.00 98.62 363 LEU A C 1
ATOM 2848 O O . LEU A 1 363 ? -8.297 5.578 17.745 1.00 98.62 363 LEU A O 1
ATOM 2852 N N . SER A 1 364 ? -9.281 4.981 19.678 1.00 98.25 364 SER A N 1
ATOM 2853 C CA . SER A 1 364 ? -10.127 6.165 19.851 1.00 98.25 364 SER A CA 1
ATOM 2854 C C . SER A 1 364 ? -10.283 6.504 21.341 1.00 98.25 364 SER A C 1
ATOM 2856 O O . SER A 1 364 ? -9.948 5.707 22.222 1.00 98.25 364 SER A O 1
ATOM 2858 N N . LEU A 1 365 ? -10.794 7.700 21.656 1.00 97.31 365 LEU A N 1
ATOM 2859 C CA . LEU A 1 365 ? -11.042 8.118 23.050 1.00 97.31 365 LEU A CA 1
ATOM 2860 C C . LEU A 1 365 ? -12.127 7.278 23.741 1.00 97.31 365 LEU A C 1
ATOM 2862 O O . LEU A 1 365 ? -12.111 7.104 24.958 1.00 97.31 365 LEU A O 1
ATOM 2866 N N . LYS A 1 366 ? -13.096 6.797 22.964 1.00 96.62 366 LYS A N 1
ATOM 2867 C CA . LYS A 1 366 ? -14.212 5.957 23.403 1.00 96.62 366 LYS A CA 1
ATOM 2868 C C . LYS A 1 366 ? -14.405 4.851 22.381 1.00 96.62 366 LYS A C 1
ATOM 2870 O O . LYS A 1 366 ? -14.150 5.084 21.203 1.00 96.62 366 LYS A O 1
ATOM 2875 N N . ALA A 1 367 ? -14.884 3.694 22.827 1.00 97.56 367 ALA A N 1
ATOM 2876 C CA . ALA A 1 367 ? -15.249 2.611 21.921 1.00 97.56 367 ALA A CA 1
ATOM 2877 C C . ALA A 1 367 ? -16.205 3.123 20.831 1.00 97.56 367 ALA A C 1
ATOM 2879 O O . ALA A 1 367 ? -17.171 3.826 21.143 1.00 97.56 367 ALA A O 1
ATOM 2880 N N . VAL A 1 368 ? -15.917 2.778 19.578 1.00 97.75 368 VAL A N 1
ATOM 2881 C CA . VAL A 1 368 ? -16.799 3.036 18.439 1.00 97.75 368 VAL A CA 1
ATOM 2882 C C . VAL A 1 368 ? -18.084 2.234 18.642 1.00 97.75 368 VAL A C 1
ATOM 2884 O O . VAL A 1 368 ? -18.044 1.043 18.957 1.00 97.75 368 VAL A O 1
ATOM 2887 N N . ASP A 1 369 ? -19.229 2.895 18.488 1.00 96.56 369 ASP A N 1
ATOM 2888 C CA . ASP A 1 369 ? -20.541 2.265 18.631 1.00 96.56 369 ASP A CA 1
ATOM 2889 C C . ASP A 1 369 ? -20.896 1.506 17.347 1.00 96.56 369 ASP A C 1
ATOM 2891 O O . ASP A 1 369 ? -21.423 2.074 16.387 1.00 96.56 369 ASP A O 1
ATOM 2895 N N . ILE A 1 370 ? -20.529 0.223 17.306 1.00 96.38 370 ILE A N 1
ATOM 2896 C CA . ILE A 1 370 ? -20.800 -0.661 16.171 1.00 96.38 370 ILE A CA 1
ATOM 2897 C C . ILE A 1 370 ? -22.099 -1.437 16.440 1.00 96.38 370 ILE A C 1
ATOM 2899 O O . ILE A 1 370 ? -22.155 -2.202 17.415 1.00 96.38 370 ILE A O 1
ATOM 2903 N N . PRO A 1 371 ? -23.127 -1.308 15.579 1.00 94.19 371 PRO A N 1
ATOM 2904 C CA . PRO A 1 371 ? -24.335 -2.120 15.671 1.00 94.19 371 PRO A CA 1
ATOM 2905 C C . PRO A 1 371 ? -23.997 -3.615 15.656 1.00 94.19 371 PRO A C 1
ATOM 2907 O O . PRO A 1 371 ? -23.285 -4.099 14.773 1.00 94.19 371 PRO A O 1
ATOM 2910 N N . GLN A 1 372 ? -24.499 -4.363 16.640 1.00 92.00 372 GLN A N 1
ATOM 2911 C CA . GLN A 1 372 ? -24.140 -5.776 16.822 1.00 92.00 372 GLN A CA 1
ATOM 2912 C C . GLN A 1 372 ? -24.584 -6.654 15.648 1.00 92.00 372 GLN A C 1
ATOM 2914 O O . GLN A 1 372 ? -23.949 -7.663 15.365 1.00 92.00 372 GLN A O 1
ATOM 2919 N N . GLU A 1 373 ? -25.642 -6.264 14.941 1.00 93.69 373 GLU A N 1
ATOM 2920 C CA . GLU A 1 373 ? -26.137 -6.935 13.741 1.00 93.69 373 GLU A CA 1
ATOM 2921 C C . GLU A 1 373 ? -25.197 -6.832 12.531 1.00 93.69 373 GLU A C 1
ATOM 2923 O O . GLU A 1 373 ? -25.341 -7.613 11.592 1.00 93.69 373 GLU A O 1
ATOM 2928 N N . LEU A 1 374 ? -24.254 -5.881 12.539 1.00 90.50 374 LEU A N 1
ATOM 2929 C CA . LEU A 1 374 ? -23.243 -5.736 11.491 1.00 90.50 374 LEU A CA 1
ATOM 2930 C C . LEU A 1 374 ? -21.999 -6.583 11.763 1.00 90.50 374 LEU A C 1
ATOM 2932 O O . LEU A 1 374 ? -21.179 -6.742 10.864 1.00 90.50 374 LEU A O 1
ATOM 2936 N N . LEU A 1 375 ? -21.841 -7.121 12.974 1.00 89.94 375 LEU A N 1
ATOM 2937 C CA . LEU A 1 375 ? -20.713 -7.968 13.348 1.00 89.94 375 LEU A CA 1
ATOM 2938 C C . LEU A 1 375 ? -21.043 -9.448 13.111 1.00 89.94 375 LEU A C 1
ATOM 2940 O O . LEU A 1 375 ? -22.161 -9.905 13.351 1.00 89.94 375 LEU A O 1
ATOM 2944 N N . VAL A 1 376 ? -20.040 -10.203 12.660 1.00 82.81 376 VAL A N 1
ATOM 2945 C CA . VAL A 1 376 ? -20.089 -11.657 12.410 1.00 82.81 376 VAL A CA 1
ATOM 2946 C C . VAL A 1 376 ? -19.136 -12.376 13.352 1.00 82.81 376 VAL A C 1
ATOM 2948 O O . VAL A 1 376 ? -18.100 -11.775 13.739 1.00 82.81 376 VAL A O 1
#

Radius of gyration: 22.83 Å; chains: 1; bounding box: 68×48×61 Å

pLDDT: mean 91.51, std 9.72, range [35.44, 98.81]